Protein AF-A0A9W8ZAM9-F1 (afdb_monomer_lite)

Secondary structure (DSSP, 8-state):
-HHHHHHHHHHHHHHHHHHHHHHHHHHHHHTTPPPSS-HHHHHHHHHHHHHHHHHS--S--HHHHHHHHHHHHHHHHHHHHHHHHHHHSPP-HHHHHHHHHHHHHHHHHHHHHHHHHHHHHHT--SHHHHTTS-HHHHHHHHHHHHHHHHH--STT---S-HHHHHHHHHHHHHHHTT-TTHHHHHHHHHHHHHHHT-

Radius of gyration: 17.2 Å; chains: 1; bounding box: 45×38×43 Å

Structure (mmCIF, N/CA/C/O backbone):
data_AF-A0A9W8ZAM9-F1
#
_entry.id   AF-A0A9W8ZAM9-F1
#
loop_
_atom_site.group_PDB
_atom_site.id
_atom_site.type_symbol
_atom_site.label_atom_id
_atom_site.label_alt_id
_atom_site.label_comp_id
_atom_site.label_asym_id
_atom_site.label_entity_id
_atom_site.label_seq_id
_atom_site.pdbx_PDB_ins_code
_atom_site.Cartn_x
_atom_site.Cartn_y
_atom_site.Cartn_z
_atom_site.occupancy
_atom_site.B_iso_or_equiv
_atom_site.auth_seq_id
_atom_site.auth_comp_id
_atom_site.auth_asym_id
_atom_site.auth_atom_id
_atom_site.pdbx_PDB_model_num
ATOM 1 N N . MET A 1 1 ? -21.053 25.920 -2.098 1.00 46.06 1 MET A N 1
ATOM 2 C CA . MET A 1 1 ? -20.854 24.642 -1.371 1.00 46.06 1 MET A CA 1
ATOM 3 C C . MET A 1 1 ? -20.861 23.440 -2.319 1.00 46.06 1 MET A C 1
ATOM 5 O O . MET A 1 1 ? -20.215 22.450 -2.006 1.00 46.06 1 MET A O 1
ATOM 9 N N . ASP A 1 2 ? -21.505 23.534 -3.489 1.00 47.84 2 ASP A N 1
ATOM 10 C CA . ASP A 1 2 ? -21.608 22.423 -4.453 1.00 47.84 2 ASP A CA 1
ATOM 11 C C . ASP A 1 2 ? -20.374 22.218 -5.346 1.00 47.84 2 ASP A C 1
ATOM 13 O O . ASP A 1 2 ? -20.070 21.092 -5.729 1.00 47.84 2 ASP A O 1
ATOM 17 N N . TRP A 1 3 ? -19.592 23.269 -5.601 1.00 37.81 3 TRP A N 1
ATOM 18 C CA . TRP A 1 3 ? -18.335 23.192 -6.363 1.00 37.81 3 TRP A CA 1
ATOM 19 C C . TRP A 1 3 ? -17.260 22.340 -5.678 1.00 37.81 3 TRP A C 1
ATOM 21 O O . TRP A 1 3 ? -16.601 21.556 -6.346 1.00 37.81 3 TRP A O 1
ATOM 31 N N . LEU A 1 4 ? -17.127 22.417 -4.348 1.00 46.94 4 LEU A N 1
ATOM 32 C CA . LEU A 1 4 ? -16.162 21.596 -3.599 1.00 46.94 4 LEU A CA 1
ATOM 33 C C . LEU A 1 4 ? -16.502 20.102 -3.687 1.00 46.94 4 LEU A C 1
ATOM 35 O O . LEU A 1 4 ? -15.621 19.283 -3.924 1.00 46.94 4 LEU A O 1
ATOM 39 N N . LYS A 1 5 ? -17.791 19.749 -3.583 1.00 50.19 5 LYS A N 1
ATOM 40 C CA . LYS A 1 5 ? -18.264 18.365 -3.747 1.00 50.19 5 LYS A CA 1
ATOM 41 C C . LYS A 1 5 ? -18.053 17.849 -5.171 1.00 50.19 5 LYS A C 1
ATOM 43 O O . LYS A 1 5 ? -17.677 16.695 -5.342 1.00 50.19 5 LYS A O 1
ATOM 48 N N . ALA A 1 6 ? -18.272 18.693 -6.181 1.00 53.62 6 ALA A N 1
ATOM 49 C CA . ALA A 1 6 ? -18.002 18.344 -7.574 1.00 53.62 6 ALA A CA 1
ATOM 50 C C . ALA A 1 6 ? -16.501 18.116 -7.825 1.00 53.62 6 ALA A C 1
ATOM 52 O O . ALA A 1 6 ? -16.138 17.143 -8.481 1.00 53.62 6 ALA A O 1
ATOM 53 N N . SER A 1 7 ? -15.632 18.955 -7.251 1.00 55.59 7 SER A N 1
ATOM 54 C CA . SER A 1 7 ? -14.177 18.786 -7.331 1.00 55.59 7 SER A CA 1
ATOM 55 C C . SER A 1 7 ? -13.687 17.533 -6.597 1.00 55.59 7 SER A C 1
ATOM 57 O O . SER A 1 7 ? -12.838 16.836 -7.138 1.00 55.59 7 SER A O 1
ATOM 59 N N . LEU A 1 8 ? -14.249 17.203 -5.427 1.00 56.28 8 LEU A N 1
ATOM 60 C CA . LEU A 1 8 ? -13.961 15.958 -4.691 1.00 56.28 8 LEU A CA 1
ATOM 61 C C . LEU A 1 8 ? -14.353 14.712 -5.496 1.00 56.28 8 LEU A C 1
ATOM 63 O O . LEU A 1 8 ? -13.524 13.843 -5.733 1.00 56.28 8 LEU A O 1
ATOM 67 N N . LEU A 1 9 ? -15.584 14.667 -6.016 1.00 59.97 9 LEU A N 1
ATOM 68 C CA . LEU A 1 9 ? -16.058 13.544 -6.835 1.00 59.97 9 LEU A CA 1
ATOM 69 C C . LEU A 1 9 ? -15.250 13.364 -8.126 1.00 59.97 9 LEU A C 1
ATOM 71 O O . LEU A 1 9 ? -15.135 12.251 -8.638 1.00 59.97 9 LEU A O 1
ATOM 75 N N . MET A 1 10 ? -14.731 14.454 -8.690 1.00 64.44 10 MET A N 1
ATOM 76 C CA . MET A 1 10 ? -13.863 14.395 -9.863 1.00 64.44 10 MET A CA 1
ATOM 77 C C . MET A 1 10 ? -12.489 13.821 -9.502 1.00 64.44 10 MET A C 1
ATOM 79 O O . MET A 1 10 ? -11.954 13.014 -10.256 1.00 64.44 10 MET A O 1
ATOM 83 N N . LEU A 1 11 ? -11.963 14.173 -8.331 1.00 66.88 11 LEU A N 1
ATOM 84 C CA . LEU A 1 11 ? -10.687 13.694 -7.811 1.00 66.88 11 LEU A CA 1
ATOM 85 C C . LEU A 1 11 ? -10.698 12.179 -7.555 1.00 66.88 11 LEU A C 1
ATOM 87 O O . LEU A 1 11 ? -9.805 11.475 -8.021 1.00 66.88 11 LEU A O 1
ATOM 91 N N . ASP A 1 12 ? -11.754 11.669 -6.917 1.00 67.88 12 ASP A N 1
ATOM 92 C CA . ASP A 1 12 ? -11.926 10.233 -6.648 1.00 67.88 12 ASP A CA 1
ATOM 93 C C . ASP A 1 12 ? -11.986 9.416 -7.940 1.00 67.88 12 ASP A C 1
ATOM 95 O O . ASP A 1 12 ? -11.440 8.317 -8.027 1.00 67.88 12 ASP A O 1
ATOM 99 N N . ARG A 1 13 ? -12.624 9.968 -8.979 1.00 73.56 13 ARG A N 1
ATOM 100 C CA . ARG A 1 13 ? -12.691 9.339 -10.304 1.00 73.56 13 ARG A CA 1
ATOM 101 C C . ARG A 1 13 ? -11.332 9.309 -10.985 1.00 73.56 13 ARG A C 1
ATOM 103 O O . ARG A 1 13 ? -11.004 8.297 -11.593 1.00 73.56 13 ARG A O 1
ATOM 110 N N . VAL A 1 14 ? -10.551 10.386 -10.888 1.00 78.25 14 VAL A N 1
ATOM 111 C CA . VAL A 1 14 ? -9.197 10.438 -11.460 1.00 78.25 14 VAL A CA 1
ATOM 112 C C . VAL A 1 14 ? -8.296 9.407 -10.782 1.00 78.25 14 VAL A C 1
ATOM 114 O O . VAL A 1 14 ? -7.624 8.652 -11.480 1.00 78.25 14 VAL A O 1
ATOM 117 N N . VAL A 1 15 ? -8.350 9.300 -9.449 1.00 79.50 15 VAL A N 1
ATOM 118 C CA . VAL A 1 15 ? -7.614 8.261 -8.711 1.00 79.50 15 VAL A CA 1
ATOM 119 C C . VAL A 1 15 ? -8.084 6.873 -9.115 1.00 79.50 15 VAL A C 1
ATOM 121 O O . VAL A 1 15 ? -7.258 6.031 -9.445 1.00 79.50 15 VAL A O 1
ATOM 124 N N . ALA A 1 16 ? -9.394 6.622 -9.126 1.00 81.06 16 ALA A N 1
ATOM 125 C CA . ALA A 1 16 ? -9.934 5.314 -9.481 1.00 81.06 16 ALA A CA 1
ATOM 126 C C . ALA A 1 16 ? -9.527 4.887 -10.899 1.00 81.06 16 ALA A C 1
ATOM 128 O O . ALA A 1 16 ? -9.192 3.722 -11.107 1.00 81.06 16 ALA A O 1
ATOM 129 N N . LEU A 1 17 ? -9.513 5.822 -11.856 1.00 82.69 17 LEU A N 1
ATOM 130 C CA . LEU A 1 17 ? -9.032 5.573 -13.213 1.00 82.69 17 LEU A CA 1
ATOM 131 C C . LEU A 1 17 ? -7.537 5.251 -13.210 1.00 82.69 17 LEU A C 1
ATOM 133 O O . LEU A 1 17 ? -7.163 4.173 -13.663 1.00 82.69 17 LEU A O 1
ATOM 137 N N . ALA A 1 18 ? -6.694 6.119 -12.642 1.00 83.75 18 ALA A N 1
ATOM 138 C CA . ALA A 1 18 ? -5.244 5.908 -12.590 1.00 83.75 18 ALA A CA 1
ATOM 139 C C . ALA A 1 18 ? -4.875 4.578 -11.903 1.00 83.75 18 ALA A C 1
ATOM 141 O O . ALA A 1 18 ? -4.047 3.814 -12.400 1.00 83.75 18 ALA A O 1
ATOM 142 N N . SER A 1 19 ? -5.547 4.254 -10.798 1.00 84.62 19 SER A N 1
ATOM 143 C CA . SER A 1 19 ? -5.430 2.968 -10.112 1.00 84.62 19 SER A CA 1
ATOM 144 C C . SER A 1 19 ? -5.912 1.796 -10.963 1.00 84.62 19 SER A C 1
ATOM 146 O O . SER A 1 19 ? -5.300 0.733 -10.920 1.00 84.62 19 SER A O 1
ATOM 148 N N . GLY A 1 20 ? -6.973 1.970 -11.752 1.00 85.12 20 GLY A N 1
ATOM 149 C CA . GLY A 1 20 ? -7.457 0.971 -12.705 1.00 85.12 20 GLY A CA 1
ATOM 150 C C . GLY A 1 20 ? -6.406 0.613 -13.755 1.00 85.12 20 GLY A C 1
ATOM 151 O O . GLY A 1 20 ? -6.114 -0.568 -13.931 1.00 85.12 20 GLY A O 1
ATOM 152 N N . HIS A 1 21 ? -5.773 1.619 -14.365 1.00 87.00 21 HIS A N 1
ATOM 153 C CA . HIS A 1 21 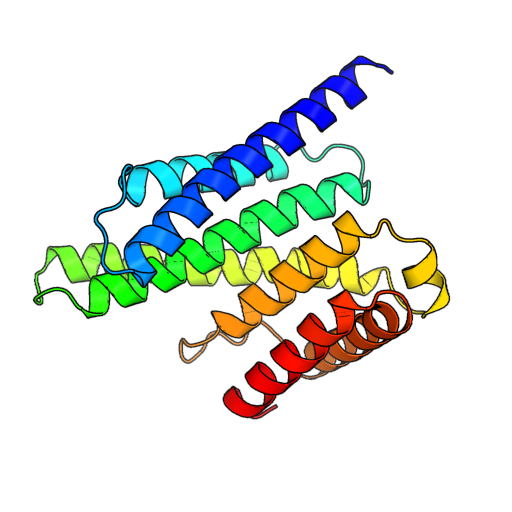? -4.673 1.425 -15.319 1.00 87.00 21 HIS A CA 1
ATOM 154 C C . HIS A 1 21 ? -3.493 0.677 -14.680 1.00 87.00 21 HIS A C 1
ATOM 156 O O . HIS A 1 21 ? -2.986 -0.298 -15.239 1.00 87.00 21 HIS A O 1
ATOM 162 N N . ALA A 1 22 ? -3.104 1.060 -13.458 1.00 87.88 22 ALA A N 1
ATOM 163 C CA . ALA A 1 22 ? -2.065 0.354 -12.710 1.00 87.88 22 ALA A CA 1
ATOM 164 C C . ALA A 1 22 ? -2.435 -1.113 -12.439 1.00 87.88 22 ALA A C 1
ATOM 166 O O . ALA A 1 22 ? -1.616 -2.004 -12.653 1.00 87.88 22 ALA A O 1
ATOM 167 N N . LEU A 1 23 ? -3.670 -1.390 -12.012 1.00 87.50 23 LEU A N 1
ATOM 168 C CA . LEU A 1 23 ? -4.147 -2.750 -11.744 1.00 87.50 23 LEU A CA 1
ATOM 169 C C . LEU A 1 23 ? -4.222 -3.613 -13.009 1.00 87.50 23 LEU A C 1
ATOM 171 O O . LEU A 1 23 ? -3.887 -4.797 -12.954 1.00 87.50 23 LEU A O 1
ATOM 175 N N . GLU A 1 24 ? -4.640 -3.046 -14.139 1.00 89.00 24 GLU A N 1
ATOM 176 C CA . GLU A 1 24 ? -4.657 -3.747 -15.423 1.00 89.00 24 GLU A CA 1
ATOM 177 C C . GLU A 1 24 ? -3.241 -4.156 -15.839 1.00 89.00 24 GLU A C 1
ATOM 179 O O . GLU A 1 24 ? -3.004 -5.323 -16.162 1.00 89.00 24 GLU A O 1
ATOM 184 N N . HIS A 1 25 ? -2.291 -3.224 -15.748 1.00 88.62 25 HIS A N 1
ATOM 185 C CA . HIS A 1 25 ? -0.888 -3.478 -16.057 1.00 88.62 25 HIS A CA 1
ATOM 186 C C . HIS A 1 25 ? -0.280 -4.535 -15.134 1.00 88.62 25 HIS A C 1
ATOM 188 O O . HIS A 1 25 ? 0.343 -5.484 -15.610 1.00 88.62 25 HIS A O 1
ATOM 194 N N . LEU A 1 26 ? -0.528 -4.433 -13.825 1.00 88.25 26 LEU A N 1
ATOM 195 C CA . LEU A 1 26 ? -0.131 -5.441 -12.840 1.00 88.25 26 LEU A CA 1
ATOM 196 C C . LEU A 1 26 ? -0.669 -6.828 -13.198 1.00 88.25 26 LEU A C 1
ATOM 198 O O . LEU A 1 26 ? 0.082 -7.802 -13.235 1.00 88.25 26 LEU A O 1
ATOM 202 N N . ASN A 1 27 ? -1.964 -6.926 -13.496 1.00 88.81 27 ASN A N 1
ATOM 203 C CA . ASN A 1 27 ? -2.593 -8.194 -13.850 1.00 88.81 27 ASN A CA 1
ATOM 204 C C . ASN A 1 27 ? -2.043 -8.765 -15.169 1.00 88.81 27 ASN A C 1
ATOM 206 O O . ASN A 1 27 ? -1.899 -9.983 -15.284 1.00 88.81 27 ASN A O 1
ATOM 210 N N . ALA A 1 28 ? -1.709 -7.918 -16.148 1.00 87.81 28 ALA A N 1
ATOM 211 C CA . ALA A 1 28 ? -1.052 -8.347 -17.379 1.00 87.81 28 ALA A CA 1
ATOM 212 C C . ALA A 1 28 ? 0.343 -8.932 -17.089 1.00 87.81 28 ALA A C 1
ATOM 214 O O . ALA A 1 28 ? 0.601 -10.083 -17.451 1.00 87.81 28 ALA A O 1
ATOM 215 N N . LEU A 1 29 ? 1.190 -8.213 -16.339 1.00 86.12 29 LEU A N 1
ATOM 216 C CA . LEU A 1 29 ? 2.530 -8.678 -15.956 1.00 86.12 29 LEU A CA 1
ATOM 217 C C . LEU A 1 29 ? 2.494 -9.994 -15.165 1.00 86.12 29 LEU A C 1
ATOM 219 O O . LEU A 1 29 ? 3.231 -10.930 -15.482 1.00 86.12 29 LEU A O 1
ATOM 223 N N . GLN A 1 30 ? 1.588 -10.118 -14.192 1.00 85.75 30 GLN A N 1
ATOM 224 C CA . GLN A 1 30 ? 1.443 -11.331 -13.375 1.00 85.75 30 GLN A CA 1
ATOM 225 C C . GLN A 1 30 ? 1.014 -12.557 -14.188 1.00 85.75 30 GLN A C 1
ATOM 227 O O . GLN A 1 30 ? 1.365 -13.687 -13.844 1.00 85.75 30 GLN A O 1
ATOM 232 N N . ARG A 1 31 ? 0.279 -12.347 -15.285 1.00 87.75 31 ARG A N 1
ATOM 233 C CA . ARG A 1 31 ? -0.135 -13.404 -16.219 1.00 87.75 31 ARG A CA 1
ATOM 234 C C . ARG A 1 31 ? 0.858 -13.621 -17.363 1.00 87.75 31 ARG A C 1
ATOM 236 O O . ARG A 1 31 ? 0.587 -14.450 -18.227 1.00 87.75 31 ARG A O 1
ATOM 243 N N . ASN A 1 32 ? 1.993 -12.916 -17.367 1.00 83.25 32 ASN A N 1
ATOM 244 C CA . ASN A 1 32 ? 2.956 -12.876 -18.472 1.00 83.25 32 ASN A CA 1
ATOM 245 C C . ASN A 1 32 ? 2.302 -12.490 -19.817 1.00 83.25 32 ASN A C 1
ATOM 247 O O . ASN A 1 32 ? 2.650 -13.026 -20.868 1.00 83.25 32 ASN A O 1
ATOM 251 N N . ILE A 1 33 ? 1.327 -11.581 -19.771 1.00 88.88 33 ILE A N 1
ATOM 252 C CA . ILE A 1 33 ? 0.666 -10.989 -20.937 1.00 88.88 33 ILE A CA 1
ATOM 253 C C . ILE A 1 33 ? 1.255 -9.594 -21.154 1.00 88.88 33 ILE A C 1
ATOM 255 O O . ILE A 1 33 ? 1.540 -8.884 -20.192 1.00 88.88 33 ILE A O 1
ATOM 259 N N . GLN A 1 34 ? 1.417 -9.192 -22.417 1.00 85.81 34 GLN A N 1
ATOM 260 C CA . GLN A 1 34 ? 1.869 -7.846 -22.760 1.00 85.81 34 GLN A CA 1
ATOM 261 C C . GLN A 1 34 ? 0.839 -6.802 -22.285 1.00 85.81 34 GLN A C 1
ATOM 263 O O . GLN A 1 34 ? -0.317 -6.877 -22.707 1.00 85.81 34 GLN A O 1
ATOM 268 N N . PRO A 1 35 ? 1.226 -5.827 -21.443 1.00 88.56 35 PRO A N 1
ATOM 269 C CA . PRO A 1 35 ? 0.329 -4.749 -21.046 1.00 88.56 35 PRO A CA 1
ATOM 270 C C . PRO A 1 35 ? -0.044 -3.842 -22.225 1.00 88.56 35 PRO A C 1
ATOM 272 O O . PRO A 1 35 ? 0.774 -3.613 -23.119 1.00 88.56 35 PRO A O 1
ATOM 275 N N . ASN A 1 36 ? -1.263 -3.296 -22.192 1.00 88.00 36 ASN A N 1
ATOM 276 C CA . ASN A 1 36 ? -1.764 -2.360 -23.206 1.00 88.00 36 ASN A CA 1
ATOM 277 C C . ASN A 1 36 ? -1.012 -1.020 -23.191 1.00 88.00 36 ASN A C 1
ATOM 279 O O . ASN A 1 36 ? -0.770 -0.427 -24.240 1.00 88.00 36 ASN A O 1
ATOM 283 N N . GLU A 1 37 ? -0.622 -0.561 -22.003 1.00 90.00 37 GLU A N 1
ATOM 284 C CA . GLU A 1 37 ? 0.102 0.690 -21.785 1.00 90.00 37 GLU A CA 1
ATOM 285 C C . GLU A 1 37 ? 1.486 0.419 -21.190 1.00 90.00 37 GLU A C 1
ATOM 287 O O . GLU A 1 37 ? 1.689 -0.549 -20.447 1.00 90.00 37 GLU A O 1
ATOM 292 N N . SER A 1 38 ? 2.452 1.282 -21.514 1.00 89.38 38 SER A N 1
ATOM 293 C CA . SER A 1 38 ? 3.804 1.180 -20.968 1.00 89.38 38 SER A CA 1
ATOM 294 C C . SER A 1 38 ? 3.826 1.517 -19.477 1.00 89.38 38 SER A C 1
ATOM 296 O O . SER A 1 38 ? 3.034 2.320 -18.987 1.00 89.38 38 SER A O 1
ATOM 298 N N . TYR A 1 39 ? 4.783 0.926 -18.761 1.00 88.50 39 TYR A N 1
ATOM 299 C CA . TYR A 1 39 ? 5.000 1.223 -17.347 1.00 88.50 39 TYR A CA 1
ATOM 300 C C . TYR A 1 39 ? 5.228 2.728 -17.107 1.00 88.50 39 TYR A C 1
ATOM 302 O O . TYR A 1 39 ? 4.616 3.284 -16.202 1.00 88.50 39 TYR A O 1
ATOM 310 N N . ASP A 1 40 ? 6.038 3.397 -17.939 1.00 89.12 40 ASP A N 1
ATOM 311 C CA . ASP A 1 40 ? 6.357 4.822 -17.762 1.00 89.12 40 ASP A CA 1
ATOM 312 C C . ASP A 1 40 ? 5.117 5.721 -17.875 1.00 89.12 40 ASP A C 1
ATOM 314 O O . ASP A 1 40 ? 4.972 6.656 -17.093 1.00 89.12 40 ASP A O 1
ATOM 318 N N . LEU A 1 41 ? 4.197 5.413 -18.798 1.00 90.19 41 LEU A N 1
ATOM 319 C CA . LEU A 1 41 ? 2.961 6.182 -18.970 1.00 90.19 41 LEU A CA 1
ATOM 320 C C . LEU A 1 41 ? 2.044 6.046 -17.747 1.00 90.19 41 LEU A C 1
ATOM 322 O O . LEU A 1 41 ? 1.487 7.026 -17.256 1.00 90.19 41 LEU A O 1
ATOM 326 N N . ILE A 1 42 ? 1.898 4.824 -17.235 1.00 89.44 42 ILE A N 1
ATOM 327 C CA . ILE A 1 42 ? 1.065 4.561 -16.058 1.00 89.44 42 ILE A CA 1
ATOM 328 C C . ILE A 1 42 ? 1.696 5.175 -14.808 1.00 89.44 42 ILE A C 1
ATOM 330 O O . ILE A 1 42 ? 0.986 5.766 -13.995 1.00 89.44 42 ILE A O 1
ATOM 334 N N . GLU A 1 43 ? 3.017 5.062 -14.653 1.00 90.38 43 GLU A N 1
ATOM 335 C CA . GLU A 1 43 ? 3.753 5.688 -13.555 1.00 90.38 43 GLU A CA 1
ATOM 336 C C . GLU A 1 43 ? 3.563 7.203 -13.572 1.00 90.38 43 GLU A C 1
ATOM 338 O O . GLU A 1 43 ? 3.199 7.771 -12.546 1.00 90.38 43 GLU A O 1
ATOM 343 N N . GLU A 1 44 ? 3.698 7.844 -14.735 1.00 89.25 44 GLU A N 1
ATOM 344 C CA . GLU A 1 44 ? 3.450 9.276 -14.894 1.00 89.25 44 GLU A CA 1
ATOM 345 C C . GLU A 1 44 ? 2.020 9.653 -14.481 1.00 89.25 44 GLU A C 1
ATOM 347 O O . GLU A 1 44 ? 1.837 10.584 -13.695 1.00 89.25 44 GLU A O 1
ATOM 352 N N . HIS A 1 45 ? 1.004 8.910 -14.932 1.00 88.50 45 HIS A N 1
ATOM 353 C CA . HIS A 1 45 ? -0.391 9.166 -14.563 1.00 88.50 45 HIS A CA 1
ATOM 354 C C . HIS A 1 45 ? -0.642 9.023 -13.056 1.00 88.50 45 HIS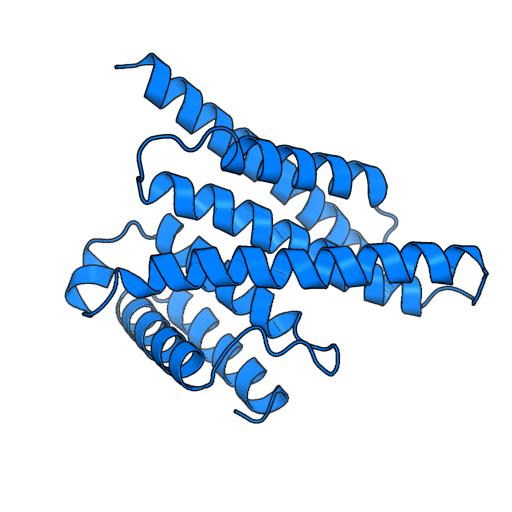 A C 1
ATOM 356 O O . HIS A 1 45 ? -1.271 9.890 -12.440 1.00 88.50 45 HIS A O 1
ATOM 362 N N . VAL A 1 46 ? -0.147 7.946 -12.443 1.00 87.88 46 VAL A N 1
ATOM 363 C CA . VAL A 1 46 ? -0.318 7.695 -11.006 1.00 87.88 46 VAL A CA 1
ATOM 364 C C . VAL A 1 46 ? 0.439 8.741 -10.184 1.00 87.88 46 VAL A C 1
ATOM 366 O O . VAL A 1 46 ? -0.128 9.306 -9.246 1.00 87.88 46 VAL A O 1
ATOM 369 N N . SER A 1 47 ? 1.680 9.061 -10.552 1.00 87.44 47 SER A N 1
ATOM 370 C CA . SER A 1 47 ? 2.508 10.068 -9.882 1.00 87.44 47 SER A CA 1
ATOM 371 C C . SER A 1 47 ? 1.925 11.477 -10.019 1.00 87.44 47 SER A C 1
ATOM 373 O O . SER A 1 47 ? 1.858 12.210 -9.028 1.00 87.44 47 SER A O 1
ATOM 375 N N . ALA A 1 48 ? 1.426 11.854 -11.201 1.00 86.75 48 ALA A N 1
ATOM 376 C CA . ALA A 1 48 ? 0.730 13.123 -11.413 1.00 86.75 48 ALA A CA 1
ATOM 377 C C . ALA A 1 48 ? -0.543 13.215 -10.562 1.00 86.75 48 ALA A C 1
ATOM 379 O O . ALA A 1 48 ? -0.819 14.258 -9.963 1.00 86.75 48 ALA A O 1
ATOM 380 N N . CYS A 1 49 ? -1.286 12.111 -10.449 1.00 85.62 49 CYS A N 1
ATOM 381 C CA . CYS A 1 49 ? -2.463 12.041 -9.598 1.00 85.62 49 CYS A CA 1
ATOM 382 C C . CYS A 1 49 ? -2.101 12.222 -8.118 1.00 85.62 49 CYS A C 1
ATOM 384 O O . CYS A 1 49 ? -2.691 13.070 -7.453 1.00 85.62 49 CYS A O 1
ATOM 386 N N . ILE A 1 50 ? -1.107 11.489 -7.602 1.00 85.25 50 ILE A N 1
ATOM 387 C CA . ILE A 1 50 ? -0.633 11.638 -6.214 1.00 85.25 50 ILE A CA 1
ATOM 388 C C . ILE A 1 50 ? -0.191 13.079 -5.956 1.00 85.25 50 ILE A C 1
ATOM 390 O O . ILE A 1 50 ? -0.597 13.677 -4.962 1.00 85.25 50 ILE A O 1
ATOM 394 N N . LYS A 1 51 ? 0.590 13.665 -6.868 1.00 85.75 51 LYS A N 1
ATOM 395 C CA . LYS A 1 51 ? 1.042 15.052 -6.753 1.00 85.75 51 LYS A CA 1
ATOM 396 C C . LYS A 1 51 ? -0.130 16.028 -6.665 1.00 85.75 51 LYS A C 1
ATOM 398 O O . LYS A 1 51 ? -0.158 16.857 -5.764 1.00 85.75 51 LYS A O 1
ATOM 403 N N . MET A 1 52 ? -1.125 15.898 -7.540 1.00 82.75 52 MET A N 1
ATOM 404 C CA . MET A 1 52 ? -2.323 16.741 -7.514 1.00 82.75 52 MET A CA 1
ATOM 405 C C . MET A 1 52 ? -3.060 16.660 -6.166 1.00 82.75 52 MET A C 1
ATOM 407 O O . MET A 1 52 ? -3.520 17.690 -5.669 1.00 82.75 52 MET A O 1
ATOM 411 N N . LEU A 1 53 ? -3.155 15.462 -5.573 1.00 77.81 53 LEU A N 1
ATOM 412 C CA . LEU A 1 53 ? -3.776 15.256 -4.260 1.00 77.81 53 LEU A CA 1
ATOM 413 C C . LEU A 1 53 ? -2.990 15.923 -3.121 1.00 77.81 53 LEU A C 1
ATOM 415 O O . LEU A 1 53 ? -3.595 16.396 -2.161 1.00 77.81 53 LEU A O 1
ATOM 419 N N . LEU A 1 54 ? -1.657 15.939 -3.216 1.00 78.00 54 LEU A N 1
ATOM 420 C CA . LEU A 1 54 ? -0.772 16.527 -2.207 1.00 78.00 54 LEU A CA 1
ATOM 421 C C . LEU A 1 54 ? -0.677 18.053 -2.320 1.00 78.00 54 LEU A C 1
ATOM 423 O O . LEU A 1 54 ? -0.640 18.727 -1.295 1.00 78.00 54 LEU A O 1
ATOM 427 N N . ASP A 1 55 ? -0.655 18.588 -3.544 1.00 79.00 55 ASP A N 1
ATOM 428 C CA . ASP A 1 55 ? -0.521 20.025 -3.813 1.00 79.00 55 ASP A CA 1
ATOM 429 C C . ASP A 1 55 ? -1.821 20.792 -3.516 1.00 79.00 55 ASP A C 1
ATOM 431 O O . ASP A 1 55 ? -1.785 21.975 -3.178 1.00 79.00 55 ASP A O 1
ATOM 435 N N . ASN A 1 56 ? -2.978 20.126 -3.610 1.00 68.94 56 ASN A N 1
ATOM 436 C CA . ASN A 1 56 ? -4.288 20.715 -3.322 1.00 68.94 56 ASN A CA 1
ATOM 437 C C . ASN A 1 56 ? -5.030 19.926 -2.232 1.00 68.94 56 ASN A C 1
ATOM 439 O O . ASN A 1 56 ? -6.073 19.323 -2.517 1.00 68.94 56 ASN A O 1
ATOM 443 N N . PRO A 1 57 ? -4.532 19.923 -0.981 1.00 63.47 57 PRO A N 1
ATOM 444 C CA . PRO A 1 57 ? -5.217 19.242 0.105 1.00 63.47 57 PRO A CA 1
ATOM 445 C C . PRO A 1 57 ? -6.541 19.973 0.368 1.00 63.47 57 PRO A C 1
ATOM 447 O O . PRO A 1 57 ? -6.538 21.096 0.877 1.00 63.47 57 PRO A O 1
ATOM 450 N N . GLN A 1 58 ? -7.691 19.385 0.008 1.00 59.16 58 GLN A N 1
ATOM 451 C CA . GLN A 1 58 ? -8.963 19.956 0.463 1.00 59.16 58 GLN A CA 1
ATOM 452 C C . GLN A 1 58 ? -9.155 19.669 1.966 1.00 59.16 58 GLN A C 1
ATOM 454 O O . GLN A 1 58 ? -8.385 18.888 2.538 1.00 59.16 58 GLN A O 1
ATOM 459 N N . PRO A 1 59 ? -10.129 20.310 2.654 1.00 52.66 59 PRO A N 1
ATOM 460 C CA . PRO A 1 59 ? -10.233 20.196 4.097 1.00 52.66 59 PRO A CA 1
ATOM 461 C C . PRO A 1 59 ? -10.308 18.726 4.503 1.00 52.66 59 PRO A C 1
ATOM 463 O O . PRO A 1 59 ? -11.078 17.954 3.928 1.00 52.66 59 PRO A O 1
ATOM 466 N N . SER A 1 60 ? -9.464 18.387 5.475 1.00 51.62 60 SER A N 1
ATOM 467 C CA . SER A 1 60 ? -9.186 17.079 6.066 1.00 51.62 60 SER A CA 1
ATOM 468 C C . SER A 1 60 ? -10.445 16.256 6.352 1.00 51.62 60 SER A C 1
ATOM 470 O O . SER A 1 60 ? -10.936 16.166 7.476 1.00 51.62 60 SER A O 1
ATOM 472 N N . THR A 1 61 ? -10.971 15.620 5.314 1.00 57.75 61 THR A N 1
ATOM 473 C CA . THR A 1 61 ? -12.039 14.633 5.408 1.00 57.75 61 THR A CA 1
ATOM 474 C C . THR A 1 61 ? -11.436 13.257 5.168 1.00 57.75 61 THR A C 1
ATOM 476 O O . THR A 1 61 ? -10.502 13.098 4.387 1.00 57.75 61 THR A O 1
ATOM 479 N N . TRP A 1 62 ? -11.975 12.235 5.831 1.00 57.31 62 TRP A N 1
ATOM 480 C CA . TRP A 1 62 ? -11.578 10.838 5.607 1.00 57.31 62 TRP A CA 1
ATOM 481 C C . TRP A 1 62 ? -11.736 10.392 4.139 1.00 57.31 62 TRP A C 1
ATOM 483 O O . TRP A 1 62 ? -11.074 9.447 3.729 1.00 57.31 62 TRP A O 1
ATOM 493 N N . LEU A 1 63 ? -12.557 11.118 3.369 1.00 54.91 63 LEU A N 1
ATOM 494 C CA . LEU A 1 63 ? -12.747 11.017 1.914 1.00 54.91 63 LEU A CA 1
ATOM 495 C C . LEU A 1 63 ? -11.568 11.554 1.078 1.00 54.91 63 LEU A C 1
ATOM 497 O O . LEU A 1 63 ? -11.627 11.553 -0.139 1.00 54.91 63 LEU A O 1
ATOM 501 N N . HIS A 1 64 ? -10.520 12.092 1.699 1.00 58.41 64 HIS A N 1
ATOM 502 C CA . HIS A 1 64 ? -9.240 12.315 1.023 1.00 58.41 64 HIS A CA 1
ATOM 503 C C . HIS A 1 64 ? -8.234 11.215 1.345 1.00 58.41 64 HIS A C 1
ATOM 505 O O . HIS A 1 64 ? -7.338 10.928 0.548 1.00 58.41 64 HIS A O 1
ATOM 511 N N . CYS A 1 65 ? -8.362 10.607 2.525 1.00 64.00 65 CYS A N 1
ATOM 512 C CA . CYS A 1 65 ? -7.476 9.539 2.955 1.00 64.00 65 CYS A CA 1
ATOM 513 C C . CYS A 1 65 ? -7.686 8.265 2.129 1.00 64.00 65 CYS A C 1
ATOM 515 O O . CYS A 1 65 ? -6.714 7.556 1.911 1.00 64.00 65 CYS A O 1
ATOM 517 N N . ASP A 1 66 ? -8.891 7.983 1.624 1.00 73.19 66 ASP A N 1
ATOM 518 C CA . ASP A 1 66 ? -9.136 6.898 0.659 1.00 73.19 66 ASP A CA 1
ATOM 519 C C . ASP A 1 66 ? -8.441 7.131 -0.682 1.00 73.19 66 ASP A C 1
ATOM 521 O O . ASP A 1 66 ? -7.718 6.247 -1.138 1.00 73.19 66 ASP A O 1
ATOM 525 N N . ALA A 1 67 ? -8.641 8.294 -1.300 1.00 79.19 67 ALA A N 1
ATOM 526 C CA . ALA A 1 67 ? -8.103 8.629 -2.613 1.00 79.19 67 ALA A CA 1
ATOM 527 C C . ALA A 1 67 ? -6.564 8.647 -2.599 1.00 79.19 67 ALA A C 1
ATOM 529 O O . ALA A 1 67 ? -5.904 8.013 -3.425 1.00 79.19 67 ALA A O 1
ATOM 530 N N . ILE A 1 68 ? -5.973 9.299 -1.595 1.00 83.19 68 ILE A N 1
ATOM 531 C CA . ILE A 1 68 ? -4.517 9.347 -1.422 1.00 83.19 68 ILE A CA 1
ATOM 532 C C . ILE A 1 68 ? -3.960 7.952 -1.119 1.00 83.19 68 ILE A C 1
ATOM 534 O O . ILE A 1 68 ? -2.981 7.535 -1.740 1.00 83.19 68 ILE A O 1
ATOM 538 N N . ALA A 1 69 ? -4.589 7.197 -0.209 1.00 85.56 69 ALA A N 1
ATOM 539 C CA . ALA A 1 69 ? -4.146 5.843 0.116 1.00 85.56 69 ALA A CA 1
ATOM 540 C C . ALA A 1 69 ? -4.237 4.895 -1.082 1.00 85.56 69 ALA A C 1
ATOM 542 O O . ALA A 1 69 ? -3.328 4.093 -1.292 1.00 85.56 69 ALA A O 1
ATOM 543 N N . LEU A 1 70 ? -5.293 4.999 -1.889 1.00 85.81 70 LEU A N 1
ATOM 544 C CA . LEU A 1 70 ? -5.465 4.191 -3.090 1.00 85.81 70 LEU A CA 1
ATOM 545 C C . LEU A 1 70 ? -4.414 4.534 -4.154 1.00 85.81 70 LEU A C 1
ATOM 547 O O . LEU A 1 70 ? -3.813 3.619 -4.726 1.00 85.81 70 LEU A O 1
ATOM 551 N N . GLY A 1 71 ? -4.132 5.824 -4.362 1.00 87.06 71 GLY A N 1
ATOM 552 C CA . GLY A 1 71 ? -3.065 6.286 -5.252 1.00 87.06 71 GLY A CA 1
ATOM 553 C C . GLY A 1 71 ? -1.698 5.741 -4.835 1.00 87.06 71 GLY A C 1
ATOM 554 O O . GLY A 1 71 ? -1.026 5.080 -5.628 1.00 87.06 71 GLY A O 1
ATOM 555 N N . PHE A 1 72 ? -1.322 5.917 -3.563 1.00 89.38 72 PHE A N 1
ATOM 556 C CA . PHE A 1 72 ? -0.069 5.371 -3.035 1.00 89.38 72 PHE A CA 1
ATOM 557 C C . PHE A 1 72 ? -0.010 3.849 -3.122 1.00 89.38 72 PHE A C 1
ATOM 559 O O . PHE A 1 72 ? 0.996 3.310 -3.572 1.00 89.38 72 PHE A O 1
ATOM 566 N N . CYS A 1 73 ? -1.076 3.146 -2.737 1.00 89.44 73 CYS A N 1
ATOM 567 C CA . CYS A 1 73 ? -1.127 1.692 -2.837 1.00 89.44 73 CYS A CA 1
ATOM 568 C C . CYS A 1 73 ? -0.894 1.222 -4.278 1.00 89.44 73 CYS A C 1
ATOM 570 O O . CYS A 1 73 ? -0.134 0.283 -4.503 1.00 89.44 73 CYS A O 1
ATOM 572 N N . SER A 1 74 ? -1.536 1.873 -5.247 1.00 88.38 74 SER A N 1
ATOM 573 C CA . SER A 1 74 ? -1.410 1.523 -6.664 1.00 88.38 74 SER A CA 1
ATOM 574 C C . SER A 1 74 ? 0.013 1.757 -7.157 1.00 88.38 74 SER A C 1
ATOM 576 O O . SER A 1 74 ? 0.586 0.871 -7.786 1.00 88.38 74 SER A O 1
ATOM 578 N N . ASN A 1 75 ? 0.608 2.900 -6.797 1.00 91.25 75 ASN A N 1
ATOM 579 C CA . ASN A 1 75 ? 1.995 3.204 -7.133 1.00 91.25 75 ASN A CA 1
ATOM 580 C C . ASN A 1 75 ? 2.945 2.154 -6.548 1.00 91.25 75 ASN A C 1
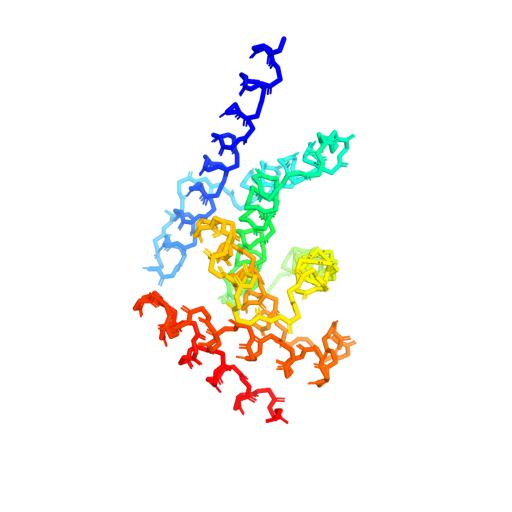ATOM 582 O O . ASN A 1 75 ? 3.714 1.548 -7.280 1.00 91.25 75 ASN A O 1
ATOM 586 N N . LEU A 1 76 ? 2.855 1.871 -5.246 1.00 91.44 76 LEU A N 1
ATOM 587 C CA . LEU A 1 76 ? 3.733 0.913 -4.569 1.00 91.44 76 LEU A CA 1
ATOM 588 C C . LEU A 1 76 ? 3.722 -0.471 -5.222 1.00 91.44 76 LEU A C 1
ATOM 590 O O . LEU A 1 76 ? 4.780 -1.054 -5.460 1.00 91.44 76 LEU A O 1
ATOM 594 N N . LEU A 1 77 ? 2.532 -0.986 -5.530 1.00 90.56 77 LEU A N 1
ATOM 595 C CA . LEU A 1 77 ? 2.396 -2.289 -6.174 1.00 90.56 77 LEU A CA 1
ATOM 596 C C . LEU A 1 77 ? 2.935 -2.258 -7.607 1.00 90.56 77 LEU A C 1
ATOM 598 O O . LEU A 1 77 ? 3.659 -3.176 -7.988 1.00 90.56 77 LEU A O 1
ATOM 602 N N . LEU A 1 78 ? 2.647 -1.194 -8.369 1.00 90.75 78 LEU A N 1
ATOM 603 C CA . LEU A 1 78 ? 3.171 -0.995 -9.723 1.00 90.75 78 LEU A CA 1
ATOM 604 C C . LEU A 1 78 ? 4.704 -1.000 -9.738 1.00 90.75 78 LEU A C 1
ATOM 606 O O . LEU A 1 78 ? 5.308 -1.727 -10.524 1.00 90.75 78 LEU A O 1
ATOM 610 N N . GLN A 1 79 ? 5.334 -0.244 -8.834 1.00 90.94 79 GLN A N 1
ATOM 611 C CA . GLN A 1 79 ? 6.790 -0.207 -8.701 1.00 90.94 79 GLN A CA 1
ATOM 612 C C . GLN A 1 79 ? 7.359 -1.591 -8.350 1.00 90.94 79 GLN A C 1
ATOM 614 O O . GLN A 1 79 ? 8.334 -2.038 -8.951 1.00 90.94 79 GLN A O 1
ATOM 619 N N . GLN A 1 80 ? 6.747 -2.303 -7.398 1.00 90.25 80 GLN A N 1
ATOM 620 C CA . GLN A 1 80 ? 7.212 -3.632 -6.997 1.00 90.25 80 GLN A CA 1
ATOM 621 C C . GLN A 1 80 ? 7.130 -4.652 -8.138 1.00 90.25 80 GLN A C 1
ATOM 623 O O . GLN A 1 80 ? 8.073 -5.419 -8.338 1.00 90.25 80 GLN A O 1
ATOM 628 N N . GLU A 1 81 ? 6.031 -4.672 -8.889 1.00 88.69 81 GLU A N 1
ATOM 629 C CA . GLU A 1 81 ? 5.888 -5.592 -10.018 1.00 88.69 81 GLU A CA 1
ATOM 630 C C . GLU A 1 81 ? 6.844 -5.235 -11.155 1.00 88.69 81 GLU A C 1
ATOM 632 O O . GLU A 1 81 ? 7.435 -6.132 -11.754 1.00 88.69 81 GLU A O 1
ATOM 637 N N . GLN A 1 82 ? 7.089 -3.943 -11.393 1.00 89.38 82 GLN A N 1
ATOM 638 C CA . GLN A 1 82 ? 8.102 -3.520 -12.353 1.00 89.38 82 GLN A CA 1
ATOM 639 C C . GLN A 1 82 ? 9.496 -4.020 -11.955 1.00 89.38 82 GLN A C 1
ATOM 641 O O . GLN A 1 82 ? 10.231 -4.496 -12.818 1.00 89.38 82 GLN A O 1
ATOM 646 N N . LEU A 1 83 ? 9.859 -4.003 -10.665 1.00 88.31 83 LEU A N 1
ATOM 647 C CA . LEU A 1 83 ? 11.115 -4.615 -10.207 1.00 88.31 83 LEU A CA 1
ATOM 648 C C . LEU A 1 83 ? 11.161 -6.119 -10.491 1.00 88.31 83 LEU A C 1
ATOM 650 O O . LEU A 1 83 ? 12.196 -6.616 -10.939 1.00 88.31 83 LEU A O 1
ATOM 654 N N . TYR A 1 84 ? 10.064 -6.852 -10.267 1.00 86.94 84 TYR A N 1
ATOM 655 C CA . TYR A 1 84 ? 10.013 -8.280 -10.598 1.00 86.94 84 TYR A CA 1
ATOM 656 C C . TYR A 1 84 ? 10.124 -8.537 -12.096 1.00 86.94 84 TYR A C 1
ATOM 658 O O . TYR A 1 84 ? 10.822 -9.467 -12.496 1.00 86.94 84 TYR A O 1
ATOM 666 N N . HIS A 1 85 ? 9.455 -7.730 -12.916 1.00 85.38 85 HIS A N 1
ATOM 667 C CA . HIS A 1 85 ? 9.525 -7.829 -14.365 1.00 85.38 85 HIS A CA 1
ATOM 668 C C . HIS A 1 85 ? 10.946 -7.548 -14.863 1.00 85.38 85 HIS A C 1
ATOM 670 O O . HIS A 1 85 ? 11.521 -8.377 -15.566 1.00 85.38 85 HIS A O 1
ATOM 676 N N . LEU A 1 86 ? 11.552 -6.441 -14.423 1.00 85.75 86 LEU A N 1
ATOM 677 C CA . LEU A 1 86 ? 12.931 -6.091 -14.753 1.00 85.75 86 LEU A CA 1
ATOM 678 C C . LEU A 1 86 ? 13.896 -7.216 -14.352 1.00 85.75 86 LEU A C 1
ATOM 680 O O . LEU A 1 86 ? 14.765 -7.571 -15.142 1.00 85.75 86 LEU A O 1
ATOM 684 N N . ALA A 1 87 ? 13.728 -7.823 -13.172 1.00 84.25 87 ALA A N 1
ATOM 685 C CA . ALA A 1 87 ? 14.586 -8.914 -12.700 1.00 84.25 87 ALA A CA 1
ATOM 686 C C . ALA A 1 87 ? 14.528 -10.190 -13.569 1.00 84.25 87 ALA A C 1
ATOM 688 O O . ALA A 1 87 ? 15.405 -11.045 -13.448 1.00 84.25 87 ALA A O 1
ATOM 689 N N . ARG A 1 88 ? 13.512 -10.338 -14.431 1.00 83.69 88 ARG A N 1
ATOM 690 C CA . ARG A 1 88 ? 13.381 -11.449 -15.392 1.00 83.69 88 ARG A CA 1
ATOM 691 C C . ARG A 1 88 ? 13.995 -11.136 -16.760 1.00 83.69 88 ARG A C 1
ATOM 693 O O . ARG A 1 88 ? 14.125 -12.049 -17.574 1.00 83.69 88 ARG A O 1
ATOM 700 N N . LEU A 1 89 ? 14.342 -9.878 -17.039 1.00 80.81 89 LEU A N 1
ATOM 701 C CA . LEU A 1 89 ? 14.913 -9.469 -18.321 1.00 80.81 89 LEU A CA 1
ATOM 702 C C . LEU A 1 89 ? 16.426 -9.748 -18.388 1.00 80.81 89 LEU A C 1
ATOM 704 O O . LEU A 1 89 ? 17.105 -9.764 -17.359 1.00 80.81 89 LEU A O 1
ATOM 708 N N . PRO A 1 90 ? 16.991 -9.940 -19.597 1.00 78.00 90 PRO A N 1
ATOM 709 C CA . PRO A 1 90 ? 18.434 -10.053 -19.777 1.00 78.00 90 PRO A CA 1
ATOM 710 C C . PRO A 1 90 ? 19.153 -8.792 -19.281 1.00 78.00 90 PRO A C 1
ATOM 712 O O . PRO A 1 90 ? 18.728 -7.670 -19.568 1.00 78.00 90 PRO A O 1
ATOM 715 N N . TYR A 1 91 ? 20.270 -8.975 -18.574 1.00 75.44 91 TYR A N 1
ATOM 716 C CA . TYR A 1 91 ? 21.081 -7.869 -18.065 1.00 75.44 91 TYR A CA 1
ATOM 717 C C . TYR A 1 91 ? 21.526 -6.935 -19.200 1.00 75.44 91 TYR A C 1
ATOM 719 O O . TYR A 1 91 ? 22.156 -7.358 -20.169 1.00 75.44 91 TYR A O 1
ATOM 727 N N . SER A 1 92 ? 21.218 -5.646 -19.057 1.00 72.88 92 SER A N 1
ATOM 728 C CA . SER A 1 92 ? 21.663 -4.573 -19.947 1.00 72.88 92 SER A CA 1
ATOM 729 C C . SER A 1 92 ? 21.963 -3.306 -19.140 1.00 72.88 92 SER A C 1
ATOM 731 O O . SER A 1 92 ? 21.493 -3.146 -18.015 1.00 72.88 92 SER A O 1
ATOM 733 N N . ASN A 1 93 ? 22.716 -2.359 -19.701 1.00 68.81 93 ASN A N 1
ATOM 734 C CA . ASN A 1 93 ? 22.974 -1.084 -19.015 1.00 68.81 93 ASN A CA 1
ATOM 735 C C . ASN A 1 93 ? 21.683 -0.274 -18.777 1.00 68.81 93 ASN A C 1
ATOM 737 O O . ASN A 1 93 ? 21.569 0.421 -17.772 1.00 68.81 93 ASN A O 1
ATOM 741 N N . LEU A 1 94 ? 20.686 -0.412 -19.660 1.00 70.50 94 LEU A N 1
ATOM 742 C CA . LEU A 1 94 ? 19.367 0.211 -19.504 1.00 70.50 94 LEU A CA 1
ATOM 743 C C . LEU A 1 94 ? 18.578 -0.384 -18.329 1.00 70.50 94 LEU A C 1
ATOM 745 O O . LEU A 1 94 ? 17.856 0.344 -17.651 1.00 70.50 94 LEU A O 1
ATOM 749 N N . TYR A 1 95 ? 18.767 -1.676 -18.039 1.00 77.38 95 TYR A N 1
ATOM 750 C CA . TYR A 1 95 ? 18.163 -2.332 -16.878 1.00 77.38 95 TYR A CA 1
ATOM 751 C C . TYR A 1 95 ? 18.618 -1.697 -15.558 1.00 77.38 95 TYR A C 1
ATOM 753 O O . TYR A 1 95 ? 17.786 -1.476 -14.686 1.00 77.38 95 TYR A O 1
ATOM 761 N N . HIS A 1 96 ? 19.901 -1.345 -15.415 1.00 74.69 96 HIS A N 1
ATOM 762 C CA . HIS A 1 96 ? 20.411 -0.744 -14.177 1.00 74.69 96 HIS A CA 1
ATOM 763 C C . HIS A 1 96 ? 19.793 0.627 -13.888 1.00 74.69 96 HIS A C 1
ATOM 765 O O . HIS A 1 96 ? 19.331 0.857 -12.774 1.00 74.69 96 HIS A O 1
ATOM 771 N N . VAL A 1 97 ? 19.720 1.499 -14.898 1.00 79.62 97 VAL A N 1
ATOM 772 C CA . VAL A 1 97 ? 19.146 2.847 -14.751 1.00 79.62 97 VAL A CA 1
ATOM 773 C C . VAL A 1 97 ? 17.652 2.779 -14.430 1.00 79.62 97 VAL A C 1
ATOM 775 O O . VAL A 1 97 ? 17.171 3.473 -13.536 1.00 79.62 97 VAL A O 1
ATOM 778 N N . GLN A 1 98 ? 16.906 1.917 -15.129 1.00 83.19 98 GLN A N 1
ATOM 779 C CA . GLN A 1 98 ? 15.478 1.738 -14.862 1.00 83.19 98 GLN A CA 1
ATOM 780 C C . GLN A 1 98 ? 15.237 1.130 -13.481 1.00 83.19 98 GLN A C 1
ATOM 782 O O . GLN A 1 98 ? 14.374 1.602 -12.749 1.00 83.19 98 GLN A O 1
ATOM 787 N N . LYS A 1 99 ? 16.024 0.123 -13.097 1.00 86.44 99 LYS A N 1
ATOM 788 C CA . LYS A 1 99 ? 15.925 -0.505 -11.782 1.00 86.44 99 LYS A CA 1
ATOM 789 C C . LYS A 1 99 ? 16.170 0.501 -10.658 1.00 86.44 99 LYS A C 1
ATOM 791 O O . LYS A 1 99 ? 15.361 0.563 -9.741 1.00 86.44 99 LYS A O 1
ATOM 796 N N . GLU A 1 100 ? 17.226 1.306 -10.747 1.00 87.50 100 GLU A N 1
ATOM 797 C CA . GLU A 1 100 ? 17.547 2.310 -9.726 1.00 87.50 100 GLU A CA 1
ATOM 798 C C . GLU A 1 100 ? 16.432 3.359 -9.590 1.00 87.50 100 GLU A C 1
ATOM 800 O O . GLU A 1 100 ? 16.007 3.660 -8.474 1.00 87.50 100 GLU A O 1
ATOM 805 N N . LYS A 1 101 ? 15.883 3.852 -10.715 1.00 88.88 101 LYS A N 1
ATOM 806 C CA . LYS A 1 101 ? 14.716 4.755 -10.708 1.00 88.88 101 LYS A CA 1
ATOM 807 C C . LYS A 1 101 ? 13.549 4.127 -9.937 1.00 88.88 101 LYS A C 1
ATOM 809 O O . LYS A 1 101 ? 12.996 4.758 -9.041 1.00 88.88 101 LYS A O 1
ATOM 814 N N . VAL A 1 102 ? 13.186 2.890 -10.275 1.00 89.81 102 VAL A N 1
ATOM 815 C CA . VAL A 1 102 ? 12.048 2.177 -9.674 1.00 89.81 102 VAL A CA 1
ATOM 816 C C . VAL A 1 102 ? 12.290 1.909 -8.181 1.00 89.81 102 VAL A C 1
ATOM 818 O O . VAL A 1 102 ? 11.385 2.099 -7.370 1.00 89.81 102 VAL A O 1
ATOM 821 N N . GLU A 1 103 ? 13.508 1.519 -7.786 1.00 89.56 103 GLU A N 1
ATOM 822 C CA . GLU A 1 103 ? 13.880 1.289 -6.381 1.00 89.56 103 GLU A CA 1
ATOM 823 C C . GLU A 1 103 ? 13.766 2.569 -5.543 1.00 89.56 103 GLU A C 1
ATOM 825 O O . GLU A 1 103 ? 13.180 2.535 -4.456 1.00 89.56 103 GLU A O 1
ATOM 830 N N . LEU A 1 104 ? 14.257 3.702 -6.059 1.00 88.81 104 LEU A N 1
ATOM 831 C CA . LEU A 1 104 ? 14.143 5.002 -5.393 1.00 88.81 104 LEU A CA 1
ATOM 832 C C . LEU A 1 104 ? 12.684 5.452 -5.278 1.00 88.81 104 LEU A C 1
ATOM 834 O O . LEU A 1 104 ? 12.248 5.827 -4.187 1.00 88.81 104 LEU A O 1
ATOM 838 N N . THR A 1 105 ? 11.910 5.374 -6.365 1.00 89.12 105 THR A N 1
ATOM 839 C CA . THR A 1 105 ? 10.481 5.723 -6.349 1.00 89.12 105 THR A CA 1
ATOM 840 C C . THR A 1 105 ? 9.719 4.872 -5.340 1.00 89.12 105 THR A C 1
ATOM 842 O O . THR A 1 105 ? 8.899 5.393 -4.584 1.00 89.12 105 THR A O 1
ATOM 845 N N . LEU A 1 106 ? 10.017 3.574 -5.271 1.00 90.19 106 LEU A N 1
ATOM 846 C CA . LEU A 1 106 ? 9.396 2.674 -4.311 1.00 90.19 106 LEU A CA 1
ATOM 847 C C . LEU A 1 106 ? 9.782 3.026 -2.863 1.00 90.19 106 LEU A C 1
ATOM 849 O O . LEU A 1 106 ? 8.909 3.058 -1.998 1.00 90.19 106 LEU A O 1
ATOM 853 N N . MET A 1 107 ? 11.055 3.334 -2.593 1.00 89.44 107 MET A N 1
ATOM 854 C CA . MET A 1 107 ? 11.533 3.746 -1.266 1.00 89.44 107 MET A CA 1
ATOM 855 C C . MET A 1 107 ? 10.842 5.022 -0.772 1.00 89.44 107 MET A C 1
ATOM 857 O O . MET A 1 107 ? 10.256 5.037 0.313 1.00 89.44 107 MET A O 1
ATOM 861 N N . PHE A 1 108 ? 10.839 6.086 -1.579 1.00 88.44 108 PHE A N 1
ATOM 862 C CA . PHE A 1 108 ? 10.172 7.335 -1.203 1.00 88.44 108 PHE A CA 1
ATOM 863 C C . PHE A 1 108 ? 8.653 7.171 -1.122 1.00 88.44 108 PHE A C 1
ATOM 865 O O . PHE A 1 108 ? 8.031 7.652 -0.173 1.00 88.44 108 PHE A O 1
ATOM 872 N N . GLY A 1 109 ? 8.063 6.428 -2.062 1.00 89.62 109 GLY A N 1
ATOM 873 C CA . GLY A 1 109 ? 6.641 6.108 -2.060 1.00 89.62 109 GLY A CA 1
ATOM 874 C C . GLY A 1 109 ? 6.211 5.386 -0.785 1.00 89.62 109 GLY A C 1
ATOM 875 O O . GLY A 1 109 ? 5.178 5.737 -0.215 1.00 89.62 109 GLY A O 1
ATOM 876 N N . ARG A 1 110 ? 7.011 4.427 -0.287 1.00 91.94 110 ARG A N 1
ATOM 877 C CA . ARG A 1 110 ? 6.705 3.701 0.958 1.00 91.94 110 ARG A CA 1
ATOM 878 C C . ARG A 1 110 ? 6.679 4.649 2.141 1.00 91.94 110 ARG A C 1
ATOM 880 O O . ARG A 1 110 ? 5.743 4.596 2.932 1.00 91.94 110 ARG A O 1
ATOM 887 N N . ARG A 1 111 ? 7.674 5.532 2.240 1.00 90.50 111 ARG A N 1
ATOM 888 C CA . ARG A 1 111 ? 7.768 6.493 3.340 1.00 90.50 111 ARG A CA 1
ATOM 889 C C . ARG A 1 111 ? 6.591 7.463 3.358 1.00 90.50 111 ARG A C 1
ATOM 891 O O . ARG A 1 111 ? 5.948 7.608 4.391 1.00 90.50 111 ARG A O 1
ATOM 898 N N . MET A 1 112 ? 6.244 8.038 2.207 1.00 89.25 112 MET A N 1
ATOM 899 C CA . MET A 1 112 ? 5.089 8.936 2.088 1.00 89.25 112 MET A CA 1
ATOM 900 C C . MET A 1 112 ? 3.768 8.226 2.404 1.00 89.25 112 MET A C 1
ATOM 902 O O . MET A 1 112 ? 2.935 8.751 3.144 1.00 89.25 112 MET A O 1
ATOM 906 N N . ALA A 1 113 ? 3.583 7.012 1.876 1.00 91.00 113 ALA A N 1
ATOM 907 C CA . ALA A 1 113 ? 2.403 6.207 2.156 1.00 91.00 113 ALA A CA 1
ATOM 908 C C . ALA A 1 113 ? 2.303 5.867 3.649 1.00 91.00 113 ALA A C 1
ATOM 910 O O . ALA A 1 113 ? 1.221 5.963 4.228 1.00 91.00 113 ALA A O 1
ATOM 911 N N . TRP A 1 114 ? 3.422 5.511 4.286 1.00 92.94 114 TRP A N 1
ATOM 912 C CA . TRP A 1 114 ? 3.443 5.187 5.706 1.00 92.94 114 TRP A CA 1
ATOM 913 C C . TRP A 1 114 ? 3.199 6.400 6.595 1.00 92.94 114 TRP A C 1
ATOM 915 O O . TRP A 1 114 ? 2.462 6.281 7.564 1.00 92.94 114 TRP A O 1
ATOM 925 N N . ASP A 1 115 ? 3.735 7.573 6.261 1.00 89.62 115 ASP A N 1
ATOM 926 C CA . ASP A 1 115 ? 3.462 8.803 7.011 1.00 89.62 115 ASP A CA 1
ATOM 927 C C . ASP A 1 115 ? 1.959 9.141 6.996 1.00 89.62 115 ASP A C 1
ATOM 929 O O . ASP A 1 115 ? 1.382 9.487 8.032 1.00 89.62 115 ASP A O 1
ATOM 933 N N . MET A 1 116 ? 1.292 8.947 5.852 1.00 88.44 116 MET A N 1
ATOM 934 C CA . MET A 1 116 ? -0.164 9.089 5.732 1.00 88.44 116 MET A CA 1
ATOM 935 C C . MET A 1 116 ? -0.915 8.022 6.543 1.00 88.44 116 MET A C 1
ATOM 937 O O . MET A 1 116 ? -1.828 8.354 7.304 1.00 88.44 116 MET A O 1
ATOM 941 N N . VAL A 1 117 ? -0.507 6.751 6.448 1.00 91.56 117 VAL A N 1
ATOM 942 C CA . VAL A 1 117 ? -1.086 5.657 7.245 1.00 91.56 117 VAL A CA 1
ATOM 943 C C . VAL A 1 117 ? -0.914 5.928 8.738 1.00 91.56 117 VAL A C 1
ATOM 945 O O . VAL A 1 117 ? -1.868 5.779 9.492 1.00 91.56 117 VAL A O 1
ATOM 948 N N . ARG A 1 118 ? 0.264 6.374 9.180 1.00 91.12 118 ARG A N 1
ATOM 949 C CA . ARG A 1 118 ? 0.559 6.724 10.573 1.00 91.12 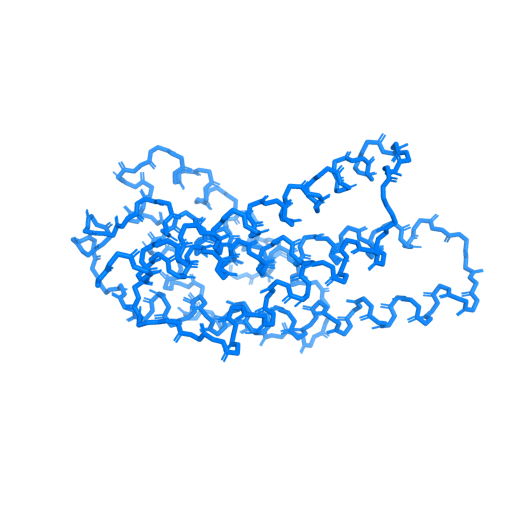118 ARG A CA 1
ATOM 950 C C . ARG A 1 118 ? -0.377 7.817 11.066 1.00 91.12 118 ARG A C 1
ATOM 952 O O . ARG A 1 118 ? -0.911 7.683 12.163 1.00 91.12 118 ARG A O 1
ATOM 959 N N . ALA A 1 119 ? -0.602 8.865 10.275 1.00 87.62 119 ALA A N 1
ATOM 960 C CA . ALA A 1 119 ? -1.543 9.923 10.631 1.00 87.62 119 ALA A CA 1
ATOM 961 C C . ALA A 1 119 ? -2.978 9.381 10.782 1.00 87.62 119 ALA A C 1
ATOM 963 O O . ALA A 1 119 ? -3.650 9.690 11.765 1.00 87.62 119 ALA A O 1
ATOM 964 N N . ALA A 1 120 ? -3.419 8.516 9.863 1.00 87.69 120 ALA A N 1
ATOM 965 C CA . ALA A 1 120 ? -4.747 7.900 9.899 1.00 87.69 120 ALA A CA 1
ATOM 966 C C . ALA A 1 120 ? -4.918 6.874 11.037 1.00 87.69 120 ALA A C 1
ATOM 968 O O . ALA A 1 120 ? -5.967 6.809 11.663 1.00 87.69 120 ALA A O 1
ATOM 969 N N . LEU A 1 121 ? -3.893 6.080 11.351 1.00 89.56 121 LEU A N 1
ATOM 970 C CA . LEU A 1 121 ? -3.897 5.208 12.529 1.00 89.56 121 LEU A CA 1
ATOM 971 C C . LEU A 1 121 ? -3.809 6.038 13.813 1.00 89.56 121 LEU A C 1
ATOM 973 O O . LEU A 1 121 ? -4.348 5.648 14.843 1.00 89.56 121 LEU A O 1
ATOM 977 N N . GLY A 1 122 ? -3.123 7.180 13.772 1.00 87.19 122 GLY A N 1
ATOM 978 C CA . GLY A 1 122 ? -3.000 8.152 14.855 1.00 87.19 122 GLY A CA 1
ATOM 979 C C . GLY A 1 122 ? -4.342 8.676 15.358 1.00 87.19 122 GLY A C 1
ATOM 980 O O . GLY A 1 122 ? -4.458 8.932 16.547 1.00 87.19 122 GLY A O 1
ATOM 981 N N . SER A 1 123 ? -5.350 8.760 14.490 1.00 85.62 123 SER A N 1
ATOM 982 C CA . SER A 1 123 ? -6.703 9.215 14.828 1.00 85.62 123 SER A CA 1
ATOM 983 C C . SER A 1 123 ? -7.660 8.098 15.267 1.00 85.62 123 SER A C 1
ATOM 985 O O . SER A 1 123 ? -8.850 8.357 15.443 1.00 85.62 123 SER A O 1
ATOM 987 N N . VAL A 1 124 ? -7.162 6.864 15.426 1.00 89.06 124 VAL A N 1
ATOM 988 C CA . VAL A 1 124 ? -7.935 5.705 15.892 1.00 89.06 124 VAL A CA 1
ATOM 989 C C . VAL A 1 124 ? -7.292 5.131 17.149 1.00 89.06 124 VAL A C 1
ATOM 991 O O . VAL A 1 124 ? -6.275 4.431 17.090 1.00 89.06 124 VAL A O 1
ATOM 994 N N . ASP A 1 125 ? -7.924 5.382 18.287 1.00 89.81 125 ASP A N 1
ATOM 995 C CA . ASP A 1 125 ? -7.470 4.934 19.602 1.00 89.81 125 ASP A CA 1
ATOM 996 C C . ASP A 1 125 ? -8.430 3.924 20.246 1.00 89.81 125 ASP A C 1
ATOM 998 O O . ASP A 1 125 ? -8.060 3.240 21.205 1.00 89.81 125 ASP A O 1
ATOM 1002 N N . SER A 1 126 ? -9.631 3.756 19.685 1.00 91.75 126 SER A N 1
ATOM 1003 C CA . SER A 1 126 ? -10.651 2.832 20.188 1.00 91.75 126 SER A CA 1
ATOM 1004 C C . SER A 1 126 ? -11.397 2.065 19.089 1.00 91.75 126 SER A C 1
ATOM 1006 O O . SER A 1 126 ? -11.450 2.457 17.919 1.00 91.75 126 SER A O 1
ATOM 1008 N N . LYS A 1 127 ? -12.037 0.955 19.479 1.00 92.44 127 LYS A N 1
ATOM 1009 C CA . LYS A 1 127 ? -12.891 0.152 18.588 1.00 92.44 127 LYS A CA 1
ATOM 1010 C C . LYS A 1 127 ? -14.149 0.923 18.168 1.00 92.44 127 LYS A C 1
ATOM 1012 O O . LYS A 1 127 ? -14.660 0.745 17.064 1.00 92.44 127 LYS A O 1
ATOM 1017 N N . GLU A 1 128 ? -14.653 1.784 19.043 1.00 91.38 128 GLU A N 1
ATOM 1018 C CA . GLU A 1 128 ? -15.835 2.612 18.821 1.00 91.38 128 GLU A CA 1
ATOM 1019 C C . GLU A 1 128 ? -15.587 3.661 17.731 1.00 91.38 128 GLU A C 1
ATOM 1021 O O . GLU A 1 128 ? -16.492 3.967 16.954 1.00 91.38 128 GLU A O 1
ATOM 1026 N N . GLU A 1 129 ? -14.364 4.181 17.628 1.00 87.94 129 GLU A N 1
ATOM 1027 C CA . GLU A 1 129 ? -13.972 5.092 16.549 1.00 87.94 129 GLU A CA 1
ATOM 1028 C C . GLU A 1 129 ? -13.953 4.386 15.199 1.00 87.94 129 GLU A C 1
ATOM 1030 O O . GLU A 1 129 ? -14.539 4.905 14.252 1.00 87.94 129 GLU A O 1
ATOM 1035 N N . VAL A 1 130 ? -13.411 3.164 15.122 1.00 88.00 130 VAL A N 1
ATOM 1036 C CA . VAL A 1 130 ? -13.460 2.334 13.901 1.00 88.00 130 VAL A CA 1
ATOM 1037 C C . VAL A 1 130 ? -14.892 2.190 13.380 1.00 88.00 130 VAL A C 1
ATOM 1039 O O . VAL A 1 130 ? -15.128 2.238 12.174 1.00 88.00 130 VAL A O 1
ATOM 1042 N N . ALA A 1 131 ? -15.874 2.071 14.276 1.00 85.50 131 ALA A N 1
ATOM 1043 C CA . ALA A 1 131 ? -17.282 1.969 13.905 1.00 85.50 131 ALA A CA 1
ATOM 1044 C C . ALA A 1 131 ? -17.876 3.254 13.296 1.00 85.50 131 ALA A C 1
ATOM 1046 O O . ALA A 1 131 ? -18.903 3.176 12.615 1.00 85.50 131 ALA A O 1
ATOM 1047 N N . ARG A 1 132 ? -17.260 4.416 13.543 1.00 86.75 132 ARG A N 1
ATOM 1048 C CA . ARG A 1 132 ? -17.684 5.732 13.034 1.00 86.75 132 ARG A CA 1
ATOM 1049 C C . ARG A 1 132 ? -16.994 6.114 11.726 1.00 86.75 132 ARG A C 1
ATOM 1051 O O . ARG A 1 132 ? -17.428 7.063 11.077 1.00 86.75 132 ARG A O 1
ATOM 1058 N N . LEU A 1 133 ? -15.944 5.394 11.340 1.00 86.19 133 LEU A N 1
ATOM 1059 C CA . LEU A 1 133 ? -15.205 5.670 10.115 1.00 86.19 133 LEU A CA 1
ATOM 1060 C C . LEU A 1 133 ? -15.908 5.110 8.873 1.00 86.19 133 LEU A C 1
ATOM 1062 O O . LEU A 1 133 ? -16.525 4.038 8.935 1.00 86.19 133 LEU A O 1
ATOM 1066 N N . PRO A 1 134 ? -15.791 5.792 7.718 1.00 87.94 134 PRO A N 1
ATOM 1067 C CA . PRO A 1 134 ? -16.242 5.239 6.451 1.00 87.94 134 PRO A CA 1
ATOM 1068 C C . PRO A 1 134 ? -15.495 3.942 6.125 1.00 87.94 134 PRO A C 1
ATOM 1070 O O . PRO A 1 134 ? -14.267 3.889 6.175 1.00 87.94 134 PRO A O 1
ATOM 1073 N N . PHE A 1 135 ? -16.243 2.908 5.732 1.00 88.06 135 PHE A N 1
ATOM 1074 C CA . PHE A 1 135 ? -15.684 1.607 5.351 1.00 88.06 135 PHE A CA 1
ATOM 1075 C C . PHE A 1 135 ? -14.613 1.732 4.257 1.00 88.06 135 PHE A C 1
ATOM 1077 O O . PHE A 1 135 ? -13.533 1.168 4.397 1.00 88.06 135 PHE A O 1
ATOM 1084 N N . ALA A 1 136 ? -14.895 2.494 3.193 1.00 85.62 136 ALA A N 1
ATOM 1085 C CA . ALA A 1 136 ? -13.976 2.673 2.068 1.00 85.62 136 ALA A CA 1
ATOM 1086 C C . ALA A 1 136 ? -12.664 3.355 2.492 1.00 85.62 136 ALA A C 1
ATOM 1088 O O . ALA A 1 136 ? -11.590 2.863 2.156 1.00 85.62 136 ALA A O 1
ATOM 1089 N N . ALA A 1 137 ? -12.750 4.410 3.309 1.00 84.69 137 ALA A N 1
ATOM 1090 C CA . ALA A 1 137 ? -11.586 5.106 3.854 1.00 84.69 137 ALA A CA 1
ATOM 1091 C C . ALA A 1 137 ? -10.678 4.167 4.646 1.00 84.69 137 ALA A C 1
ATOM 1093 O O . ALA A 1 137 ? -9.477 4.094 4.384 1.00 84.69 137 ALA A O 1
ATOM 1094 N N . LEU A 1 138 ? -11.254 3.391 5.565 1.00 89.38 138 LEU A N 1
ATOM 1095 C CA . LEU A 1 138 ? -10.466 2.474 6.376 1.00 89.38 138 LEU A CA 1
ATOM 1096 C C . LEU A 1 138 ? -9.899 1.315 5.540 1.00 89.38 138 LEU A C 1
ATOM 1098 O O . LEU A 1 138 ? -8.728 0.986 5.692 1.00 89.38 138 LEU A O 1
ATOM 1102 N N . CYS A 1 139 ? -10.666 0.761 4.596 1.00 91.19 139 CYS A N 1
ATOM 1103 C CA . CYS A 1 139 ? -10.165 -0.221 3.627 1.00 91.19 139 CYS A CA 1
ATOM 1104 C C . CYS A 1 139 ? -8.943 0.288 2.856 1.00 91.19 139 CYS A C 1
ATOM 1106 O O . CYS A 1 139 ? -7.940 -0.420 2.774 1.00 91.19 139 CYS A O 1
ATOM 1108 N N . CYS A 1 140 ? -9.010 1.500 2.299 1.00 90.12 140 CYS A N 1
ATOM 1109 C CA . CYS A 1 140 ? -7.913 2.072 1.524 1.00 90.12 140 CYS A CA 1
ATOM 1110 C C . CYS A 1 140 ? -6.671 2.311 2.392 1.00 90.12 140 CYS A C 1
ATOM 1112 O O . CYS A 1 140 ? -5.576 1.910 1.998 1.00 90.12 140 CYS A O 1
ATOM 1114 N N . VAL A 1 141 ? -6.830 2.875 3.596 1.00 91.69 141 VAL A N 1
ATOM 1115 C CA . VAL A 1 141 ? -5.718 3.080 4.542 1.00 91.69 141 VAL A CA 1
ATOM 1116 C C . VAL A 1 141 ? -5.079 1.749 4.938 1.00 91.69 141 VAL A C 1
ATOM 1118 O O . VAL A 1 141 ? -3.860 1.605 4.861 1.00 91.69 141 VAL A O 1
ATOM 1121 N N . LEU A 1 142 ? -5.881 0.747 5.310 1.00 94.50 142 LEU A N 1
ATOM 1122 C CA . LEU A 1 142 ? -5.373 -0.578 5.670 1.00 94.50 142 LEU A CA 1
ATOM 1123 C C . LEU A 1 142 ? -4.690 -1.265 4.481 1.00 94.50 142 LEU A C 1
ATOM 1125 O O . LEU A 1 142 ? -3.670 -1.932 4.654 1.00 94.50 142 LEU A O 1
ATOM 1129 N N . ARG A 1 143 ? -5.205 -1.084 3.260 1.00 93.31 143 ARG A N 1
ATOM 1130 C CA . ARG A 1 143 ? -4.600 -1.659 2.055 1.00 93.31 143 ARG A CA 1
ATOM 1131 C C . ARG A 1 143 ? -3.268 -0.997 1.721 1.00 93.31 143 ARG A C 1
ATOM 1133 O O . ARG A 1 143 ? -2.336 -1.718 1.360 1.00 93.31 143 ARG A O 1
ATOM 1140 N N . ALA A 1 144 ? -3.167 0.323 1.878 1.00 92.62 144 ALA A N 1
ATOM 1141 C CA . ALA A 1 144 ? -1.919 1.065 1.736 1.00 92.62 144 ALA A CA 1
ATOM 1142 C C . ALA A 1 144 ? -0.892 0.636 2.793 1.00 92.62 144 ALA A C 1
ATOM 1144 O O . ALA A 1 144 ? 0.256 0.373 2.449 1.00 92.62 144 ALA A O 1
ATOM 1145 N N . ALA A 1 145 ? -1.317 0.464 4.049 1.00 94.06 145 ALA A N 1
ATOM 1146 C CA . ALA A 1 145 ? -0.469 -0.048 5.124 1.00 94.06 145 ALA A CA 1
ATOM 1147 C C . ALA A 1 145 ? 0.109 -1.431 4.781 1.00 94.06 145 ALA A C 1
ATOM 1149 O O . ALA A 1 145 ? 1.314 -1.653 4.883 1.00 94.06 145 ALA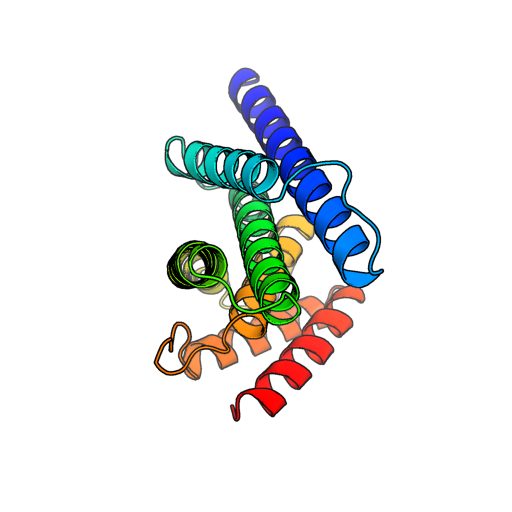 A O 1
ATOM 1150 N N . ILE A 1 146 ? -0.742 -2.345 4.303 1.00 94.06 146 ILE A N 1
ATOM 1151 C CA . ILE A 1 146 ? -0.309 -3.660 3.826 1.00 94.06 146 ILE A CA 1
ATOM 1152 C C . ILE A 1 146 ? 0.644 -3.520 2.634 1.00 94.06 146 ILE A C 1
ATOM 1154 O O . ILE A 1 146 ? 1.681 -4.169 2.640 1.00 94.06 146 ILE A O 1
ATOM 1158 N N . ALA A 1 147 ? 0.353 -2.662 1.650 1.00 92.69 147 ALA A N 1
ATOM 1159 C CA . ALA A 1 147 ? 1.219 -2.469 0.483 1.00 92.69 147 ALA A CA 1
ATOM 1160 C C . ALA A 1 147 ? 2.623 -1.983 0.875 1.00 92.69 147 ALA A C 1
ATOM 1162 O O . ALA A 1 147 ? 3.612 -2.475 0.335 1.00 92.69 147 ALA A O 1
ATOM 1163 N N . VAL A 1 148 ? 2.733 -1.070 1.846 1.00 93.25 148 VAL A N 1
ATOM 1164 C CA . VAL A 1 148 ? 4.030 -0.637 2.393 1.00 93.25 148 VAL A CA 1
ATOM 1165 C C . VAL A 1 148 ? 4.807 -1.834 2.941 1.00 93.25 148 VAL A C 1
ATOM 1167 O O . VAL A 1 148 ? 5.960 -2.034 2.570 1.00 93.25 148 VAL A O 1
ATOM 1170 N N . LEU A 1 149 ? 4.170 -2.670 3.765 1.00 91.44 149 LEU A N 1
ATOM 1171 C CA . LEU A 1 149 ? 4.824 -3.837 4.361 1.00 91.44 149 LEU A CA 1
ATOM 1172 C C . LEU A 1 149 ? 5.150 -4.928 3.321 1.00 91.44 149 LEU A C 1
ATOM 1174 O O . LEU A 1 149 ? 6.223 -5.519 3.366 1.00 91.44 149 LEU A O 1
ATOM 1178 N N . GLU A 1 150 ? 4.270 -5.178 2.345 1.00 88.75 150 GLU A N 1
ATOM 1179 C CA . GLU A 1 150 ? 4.479 -6.150 1.252 1.00 88.75 150 GLU A CA 1
ATOM 1180 C C . GLU A 1 150 ? 5.675 -5.801 0.362 1.00 88.75 150 GLU A C 1
ATOM 1182 O O . GLU A 1 150 ? 6.355 -6.684 -0.183 1.00 88.75 150 GLU A O 1
ATOM 1187 N N . THR A 1 151 ? 5.889 -4.502 0.178 1.00 88.06 151 THR A N 1
ATOM 1188 C CA . THR A 1 151 ? 6.929 -3.951 -0.687 1.00 88.06 151 THR A CA 1
ATOM 1189 C C . THR A 1 151 ? 8.222 -3.679 0.075 1.00 88.06 151 THR A C 1
ATOM 1191 O O . THR A 1 151 ? 9.235 -3.387 -0.555 1.00 88.06 151 THR A O 1
ATOM 1194 N N . CYS A 1 152 ? 8.235 -3.814 1.402 1.00 80.38 152 CYS A N 1
ATOM 1195 C CA . CYS A 1 152 ? 9.409 -3.642 2.251 1.00 80.38 152 CYS A CA 1
ATOM 1196 C C . CYS A 1 152 ? 10.340 -4.862 2.135 1.00 80.38 152 CYS A C 1
ATOM 1198 O O . CYS A 1 152 ? 10.279 -5.795 2.930 1.00 80.38 152 CYS A O 1
ATOM 1200 N N . ARG A 1 153 ? 11.167 -4.901 1.083 1.00 67.00 153 ARG A N 1
ATOM 1201 C CA . ARG A 1 153 ? 12.120 -6.004 0.825 1.00 67.00 153 ARG A CA 1
ATOM 1202 C C . ARG A 1 153 ? 13.572 -5.560 0.676 1.00 67.00 153 ARG A C 1
ATOM 1204 O O . ARG A 1 153 ? 14.449 -6.407 0.527 1.00 67.00 153 ARG A O 1
ATOM 1211 N N . LEU A 1 154 ? 13.827 -4.255 0.678 1.00 59.09 154 LEU A N 1
ATOM 1212 C CA . LEU A 1 154 ? 15.168 -3.714 0.497 1.00 59.09 154 LEU A CA 1
ATOM 1213 C C . LEU A 1 154 ? 15.867 -3.591 1.864 1.00 59.09 154 LEU A C 1
ATOM 1215 O O . LEU A 1 154 ? 15.276 -3.034 2.791 1.00 59.09 154 LEU A O 1
ATOM 1219 N N . PRO A 1 155 ? 17.102 -4.103 2.018 1.00 51.78 155 PRO A N 1
ATOM 1220 C CA . PRO A 1 155 ? 17.880 -3.917 3.240 1.00 51.78 155 PRO A CA 1
ATOM 1221 C C . PRO A 1 155 ? 18.079 -2.426 3.551 1.00 51.78 155 PRO A C 1
ATOM 1223 O O . PRO A 1 155 ? 18.470 -1.666 2.669 1.00 51.78 155 PRO A O 1
ATOM 1226 N N . GLY A 1 156 ? 17.845 -2.018 4.802 1.00 57.00 156 GLY A N 1
ATOM 1227 C CA . GLY A 1 156 ? 18.051 -0.636 5.263 1.00 57.00 156 GLY A CA 1
ATOM 1228 C C . GLY A 1 156 ? 16.843 0.296 5.129 1.00 57.00 156 GLY A C 1
ATOM 1229 O O . GLY A 1 156 ? 16.936 1.449 5.539 1.00 57.00 156 GLY A O 1
ATOM 1230 N N . ASP A 1 157 ? 15.711 -0.191 4.617 1.00 65.88 157 ASP A N 1
ATOM 1231 C CA . ASP A 1 157 ? 14.476 0.588 4.510 1.00 65.88 157 ASP A CA 1
ATOM 1232 C C . ASP A 1 157 ? 13.490 0.273 5.647 1.00 65.88 157 ASP A C 1
ATOM 1234 O O . ASP A 1 157 ? 12.374 -0.200 5.430 1.00 65.88 157 ASP A O 1
ATOM 1238 N N . GLU A 1 158 ? 13.917 0.501 6.894 1.00 70.19 158 GLU A N 1
ATOM 1239 C CA . GLU A 1 158 ? 13.026 0.428 8.059 1.00 70.19 158 GLU A CA 1
ATOM 1240 C C . GLU A 1 158 ? 12.080 1.638 8.074 1.00 70.19 158 GLU A C 1
ATOM 1242 O O . GLU A 1 158 ? 12.278 2.622 8.785 1.00 70.19 158 GLU A O 1
ATOM 1247 N N . VAL A 1 159 ? 11.030 1.567 7.256 1.00 79.19 159 VAL A N 1
ATOM 1248 C CA . VAL A 1 159 ? 9.975 2.592 7.207 1.00 79.19 159 VAL A CA 1
ATOM 1249 C C . VAL A 1 159 ? 9.045 2.498 8.423 1.00 79.19 159 VAL A C 1
ATOM 1251 O O . VAL A 1 159 ? 8.443 3.498 8.816 1.00 79.19 159 VAL A O 1
ATOM 1254 N N . VAL A 1 160 ? 8.927 1.303 9.018 1.00 86.81 160 VAL A N 1
ATOM 1255 C CA . VAL A 1 160 ? 7.885 0.960 9.994 1.00 86.81 160 VAL A CA 1
ATOM 1256 C C . VAL A 1 160 ? 8.458 0.367 11.284 1.00 86.81 160 VAL A C 1
ATOM 1258 O O . VAL A 1 160 ? 9.110 -0.682 11.262 1.00 86.81 160 VAL A O 1
ATOM 1261 N N . SER A 1 161 ? 8.148 0.980 12.431 1.00 89.31 161 SER A N 1
ATOM 1262 C CA . SER A 1 161 ? 8.559 0.474 13.750 1.00 89.31 161 SER A CA 1
ATOM 1263 C C . SER A 1 161 ? 7.665 -0.670 14.250 1.00 89.31 161 SER A C 1
ATOM 1265 O O . SER A 1 161 ? 6.497 -0.795 13.874 1.00 89.31 161 SER A O 1
ATOM 1267 N N . LYS A 1 162 ? 8.183 -1.497 15.172 1.00 87.56 162 LYS A N 1
ATOM 1268 C CA . LYS A 1 162 ? 7.424 -2.606 15.787 1.00 87.56 162 LYS A CA 1
ATOM 1269 C C . LYS A 1 162 ? 6.163 -2.125 16.512 1.00 87.56 162 LYS A C 1
ATOM 1271 O O . LYS A 1 162 ? 5.135 -2.801 16.497 1.00 87.56 162 LYS A O 1
ATOM 1276 N N . GLU A 1 163 ? 6.230 -0.970 17.161 1.00 90.06 163 GLU A N 1
ATOM 1277 C CA . GLU A 1 163 ? 5.117 -0.340 17.876 1.00 90.06 163 GLU A CA 1
ATOM 1278 C C . GLU A 1 163 ? 4.012 0.079 16.907 1.00 90.06 163 GLU A C 1
ATOM 1280 O O . GLU A 1 163 ? 2.826 -0.116 17.187 1.00 90.06 163 GLU A O 1
ATOM 1285 N N . GLU A 1 164 ? 4.393 0.602 15.743 1.00 91.56 164 GLU A N 1
ATOM 1286 C CA . GLU A 1 164 ? 3.447 0.992 14.705 1.00 91.56 164 GLU A CA 1
ATOM 1287 C C . GLU A 1 164 ? 2.781 -0.230 14.066 1.00 91.56 164 GLU A C 1
ATOM 1289 O O . GLU A 1 164 ? 1.564 -0.220 13.874 1.00 91.56 164 GLU A O 1
ATOM 1294 N N . VAL A 1 165 ? 3.530 -1.319 13.835 1.00 92.00 165 VAL A N 1
ATOM 1295 C CA . VAL A 1 165 ? 2.952 -2.602 13.393 1.00 92.00 165 VAL A CA 1
ATOM 1296 C C . VAL A 1 165 ? 1.924 -3.108 14.407 1.00 92.00 165 VAL A C 1
ATOM 1298 O O . VAL A 1 165 ? 0.821 -3.488 14.020 1.00 92.00 165 VAL A O 1
ATOM 1301 N N . LYS A 1 166 ? 2.219 -3.048 15.712 1.00 92.44 166 LYS A N 1
ATOM 1302 C CA . LYS A 1 166 ? 1.251 -3.422 16.760 1.00 92.44 166 LYS A CA 1
ATOM 1303 C C . LYS A 1 166 ? 0.005 -2.536 16.740 1.00 92.44 166 LYS A C 1
ATOM 1305 O O . LYS A 1 166 ? -1.108 -3.037 16.928 1.00 92.44 166 LYS A O 1
ATOM 1310 N N . LYS A 1 167 ? 0.155 -1.223 16.504 1.00 93.75 167 LYS A N 1
ATOM 1311 C CA . LYS A 1 167 ? -1.001 -0.321 16.349 1.00 93.75 167 LYS A CA 1
ATOM 1312 C C . LYS A 1 167 ? -1.836 -0.725 15.132 1.00 93.75 167 LYS A C 1
ATOM 1314 O O . LYS A 1 167 ? -3.051 -0.849 15.273 1.00 93.75 167 LYS A O 1
ATOM 1319 N N . LEU A 1 168 ? -1.197 -1.003 13.994 1.00 95.44 168 LEU A N 1
ATOM 1320 C CA . LEU A 1 168 ? -1.865 -1.485 12.786 1.00 95.44 168 LEU A CA 1
ATOM 1321 C C . LEU A 1 168 ? -2.621 -2.797 13.042 1.00 95.44 168 LEU A C 1
ATOM 1323 O O . LEU A 1 168 ? -3.807 -2.862 12.738 1.00 95.44 168 LEU A O 1
ATOM 1327 N N . GLN A 1 169 ? -1.989 -3.805 13.653 1.00 95.69 169 GLN A N 1
ATOM 1328 C CA . GLN A 1 169 ? -2.631 -5.088 13.981 1.00 95.69 169 GLN A CA 1
ATOM 1329 C C . GLN A 1 169 ? -3.915 -4.900 14.791 1.00 95.69 169 GLN A C 1
ATOM 1331 O O . GLN A 1 169 ? -4.943 -5.504 14.492 1.00 95.69 169 GLN A O 1
ATOM 1336 N N . ARG A 1 170 ? -3.873 -4.030 15.802 1.00 95.88 170 ARG A N 1
ATOM 1337 C CA . ARG A 1 170 ? -5.033 -3.730 16.642 1.00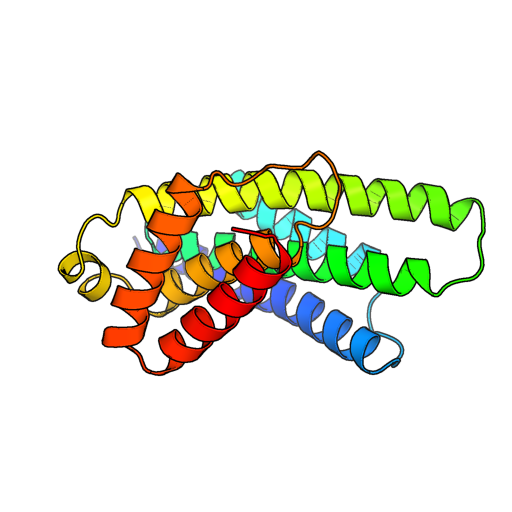 95.88 170 ARG A CA 1
ATOM 1338 C C . ARG A 1 170 ? -6.169 -3.084 15.847 1.00 95.88 170 ARG A C 1
ATOM 1340 O O . ARG A 1 170 ? -7.311 -3.515 15.980 1.00 95.88 170 ARG A O 1
ATOM 1347 N N . VAL A 1 171 ? -5.864 -2.097 15.000 1.00 95.69 171 VAL A N 1
ATOM 1348 C CA . VAL A 1 171 ? -6.873 -1.442 14.147 1.00 95.69 171 VAL A CA 1
ATOM 1349 C C . VAL A 1 171 ? -7.450 -2.422 13.124 1.00 95.69 171 VAL A C 1
ATOM 1351 O O . VAL A 1 171 ? -8.666 -2.463 12.942 1.00 95.69 171 VAL A O 1
ATOM 1354 N N . VAL A 1 172 ? -6.611 -3.259 12.508 1.00 96.50 172 VAL A N 1
ATOM 1355 C CA . VAL A 1 172 ? -7.044 -4.319 11.586 1.00 96.50 172 VAL A CA 1
ATOM 1356 C C . VAL A 1 172 ? -7.969 -5.311 12.293 1.00 96.50 172 VAL A C 1
ATOM 1358 O O . VAL A 1 172 ? -8.996 -5.680 11.732 1.00 96.50 172 VAL A O 1
ATOM 1361 N N . SER A 1 173 ? -7.680 -5.675 13.543 1.00 96.75 173 SER A N 1
ATOM 1362 C CA . SER A 1 173 ? -8.541 -6.580 14.308 1.00 96.75 173 SER A CA 1
ATOM 1363 C C . SER A 1 173 ? -9.891 -5.960 14.672 1.00 96.75 173 SER A C 1
ATOM 1365 O O . SER A 1 173 ? -10.942 -6.590 14.537 1.00 96.75 173 SER A O 1
ATOM 1367 N N . TRP A 1 174 ? -9.911 -4.679 15.048 1.00 96.31 174 TRP A N 1
ATOM 1368 C CA . TRP A 1 174 ? -11.165 -3.946 15.241 1.00 96.31 174 TRP A CA 1
ATOM 1369 C C . TRP A 1 174 ? -11.985 -3.842 13.953 1.00 96.31 174 TRP A C 1
ATOM 1371 O O . TRP A 1 174 ? -13.209 -3.986 13.993 1.00 96.31 174 TRP A O 1
ATOM 1381 N N . PHE A 1 175 ? -11.316 -3.633 12.819 1.00 95.19 175 PHE A N 1
ATOM 1382 C CA . PHE A 1 175 ? -11.934 -3.622 11.499 1.00 95.19 175 PHE A CA 1
ATOM 1383 C C . PHE A 1 175 ? -12.519 -4.999 11.137 1.00 95.19 175 PHE A C 1
ATOM 1385 O O . PHE A 1 175 ? -13.689 -5.084 10.765 1.00 95.19 175 PHE A O 1
ATOM 1392 N N . ALA A 1 176 ? -11.762 -6.083 11.325 1.00 95.69 176 ALA A N 1
ATOM 1393 C CA . ALA A 1 176 ? -12.189 -7.459 11.057 1.00 95.69 176 ALA A CA 1
ATOM 1394 C C . ALA A 1 176 ? -13.357 -7.916 11.936 1.00 95.69 176 ALA A C 1
ATOM 1396 O O . ALA A 1 176 ? -14.262 -8.603 11.462 1.00 95.69 176 ALA A O 1
ATOM 1397 N N . ALA A 1 177 ? -13.399 -7.467 13.192 1.00 94.25 177 ALA A N 1
ATOM 1398 C CA . ALA A 1 177 ? -14.521 -7.728 14.088 1.00 94.25 177 ALA A CA 1
ATOM 1399 C C . ALA A 1 177 ? -15.838 -7.084 13.616 1.00 94.25 177 ALA A C 1
ATOM 1401 O O . ALA A 1 177 ? -16.910 -7.483 14.071 1.00 94.25 177 ALA A O 1
ATOM 1402 N N . ARG A 1 178 ? -15.772 -6.070 12.745 1.00 92.00 178 ARG A N 1
ATOM 1403 C CA . ARG A 1 178 ? -16.940 -5.349 12.224 1.00 92.00 178 ARG A CA 1
ATOM 1404 C C . ARG A 1 178 ? -17.291 -5.742 10.791 1.00 92.00 178 ARG A C 1
ATOM 1406 O O . ARG A 1 178 ? -18.471 -5.833 10.466 1.00 92.00 178 ARG A O 1
ATOM 1413 N N . TRP A 1 179 ? -16.293 -5.956 9.941 1.00 93.56 179 TRP A N 1
ATOM 1414 C CA . TRP A 1 179 ? -16.477 -6.255 8.526 1.00 93.56 179 TRP A CA 1
ATOM 1415 C C . TRP A 1 179 ? -15.747 -7.543 8.155 1.00 93.56 179 TRP A C 1
ATOM 1417 O O . TRP A 1 179 ? -14.536 -7.640 8.325 1.00 93.56 179 TRP A O 1
ATOM 1427 N N . GLY A 1 180 ? -16.467 -8.506 7.567 1.00 90.88 180 GLY A N 1
ATOM 1428 C CA . GLY A 1 180 ? -15.908 -9.821 7.222 1.00 90.88 180 GLY A CA 1
ATOM 1429 C C . GLY A 1 180 ? -14.692 -9.764 6.289 1.00 90.88 180 GLY A C 1
ATOM 1430 O O . GLY A 1 180 ? -13.768 -10.555 6.442 1.00 90.88 180 GLY A O 1
ATOM 1431 N N . VAL A 1 181 ? -14.626 -8.776 5.384 1.00 91.19 181 VAL A N 1
ATOM 1432 C CA . VAL A 1 181 ? -13.441 -8.558 4.529 1.00 91.19 181 VAL A CA 1
ATOM 1433 C C . VAL A 1 181 ? -12.176 -8.262 5.344 1.00 91.19 181 VAL A C 1
ATOM 1435 O O . VAL A 1 181 ? -11.078 -8.583 4.902 1.00 91.19 181 VAL A O 1
ATOM 1438 N N . GLY A 1 182 ? -12.309 -7.717 6.557 1.00 92.25 182 GLY A N 1
ATOM 1439 C CA . GLY A 1 182 ? -11.188 -7.440 7.452 1.00 92.25 182 GLY A CA 1
ATOM 1440 C C . GLY A 1 182 ? -10.395 -8.682 7.854 1.00 92.25 182 GLY A C 1
ATOM 1441 O O . GLY A 1 182 ? -9.194 -8.574 8.076 1.00 92.25 182 GLY A O 1
ATOM 1442 N N . GLN A 1 183 ? -11.004 -9.872 7.829 1.00 94.50 183 GLN A N 1
ATOM 1443 C CA . GLN A 1 183 ? -10.290 -11.134 8.065 1.00 94.50 183 GLN A CA 1
ATOM 1444 C C . GLN A 1 183 ? -9.204 -11.394 7.006 1.00 94.50 183 GLN A C 1
ATOM 1446 O O . GLN A 1 183 ? -8.165 -11.989 7.300 1.00 94.50 183 GLN A O 1
ATOM 1451 N N . GLN A 1 184 ? -9.408 -10.914 5.773 1.00 94.81 184 GLN A N 1
ATOM 1452 C CA . GLN A 1 184 ? -8.393 -10.997 4.718 1.00 94.81 184 GLN A CA 1
ATOM 1453 C C . GLN A 1 184 ? -7.198 -10.092 5.036 1.00 94.81 184 GLN A C 1
ATOM 1455 O O . GLN A 1 184 ? -6.056 -10.495 4.826 1.00 94.81 184 GLN A O 1
ATOM 1460 N N . PHE A 1 185 ? -7.446 -8.904 5.599 1.00 94.06 185 PHE A N 1
ATOM 1461 C CA . PHE A 1 185 ? -6.389 -8.002 6.061 1.00 94.06 185 PHE A CA 1
ATOM 1462 C C . PHE A 1 185 ? -5.620 -8.602 7.245 1.00 94.06 185 PHE A C 1
ATOM 1464 O O . PHE A 1 185 ? -4.393 -8.556 7.236 1.00 94.06 185 PHE A O 1
ATOM 1471 N N . GLU A 1 186 ? -6.305 -9.211 8.223 1.00 94.62 186 GLU A N 1
ATOM 1472 C CA . GLU A 1 186 ? -5.658 -9.904 9.354 1.00 94.62 186 GLU A CA 1
ATOM 1473 C C . GLU A 1 186 ? -4.745 -11.037 8.879 1.00 94.62 186 GLU A C 1
ATOM 1475 O O . GLU A 1 186 ? -3.571 -11.084 9.247 1.00 94.62 186 GLU A O 1
ATOM 1480 N N . THR A 1 187 ? -5.271 -11.919 8.024 1.00 95.25 187 THR A N 1
ATOM 1481 C CA . THR A 1 187 ? -4.527 -13.067 7.482 1.00 95.25 187 THR A CA 1
ATOM 1482 C C . THR A 1 187 ? -3.289 -12.588 6.736 1.00 95.25 187 THR A C 1
ATOM 1484 O O . THR A 1 187 ? -2.174 -13.044 6.985 1.00 95.25 187 THR A O 1
ATOM 1487 N N . LYS A 1 188 ? -3.472 -11.594 5.863 1.00 93.50 188 LYS A N 1
ATOM 1488 C CA . LYS A 1 188 ? -2.394 -11.056 5.047 1.00 93.50 188 LYS A CA 1
ATOM 1489 C C . LYS A 1 188 ? -1.325 -10.349 5.879 1.00 93.50 188 LYS A C 1
ATOM 1491 O O . LYS A 1 188 ? -0.137 -10.515 5.611 1.00 93.50 188 LYS A O 1
ATOM 1496 N N . LEU A 1 189 ? -1.727 -9.577 6.888 1.00 93.81 189 LEU A N 1
ATOM 1497 C CA . LEU A 1 189 ? -0.796 -8.911 7.795 1.00 93.81 189 LEU A CA 1
ATOM 1498 C C . LEU A 1 189 ? 0.012 -9.935 8.600 1.00 93.81 189 LEU A C 1
ATOM 1500 O O . LEU A 1 189 ? 1.228 -9.791 8.708 1.00 93.81 189 LEU A O 1
ATOM 1504 N N . ALA A 1 190 ? -0.629 -10.996 9.098 1.00 92.56 190 ALA A N 1
ATOM 1505 C CA . ALA A 1 190 ? 0.058 -12.080 9.795 1.00 92.56 190 ALA A CA 1
ATOM 1506 C C . ALA A 1 190 ? 1.093 -12.780 8.896 1.00 92.56 190 ALA A C 1
ATOM 1508 O O . ALA A 1 190 ? 2.212 -13.042 9.336 1.00 92.56 190 ALA A O 1
ATOM 1509 N N . ASP A 1 191 ? 0.762 -13.037 7.628 1.00 91.94 191 ASP A N 1
ATOM 1510 C CA . ASP A 1 191 ? 1.700 -13.606 6.652 1.00 91.94 191 ASP A CA 1
ATOM 1511 C C . ASP A 1 191 ? 2.930 -12.719 6.448 1.00 91.94 191 ASP A C 1
ATOM 1513 O O . ASP A 1 191 ? 4.062 -13.203 6.477 1.00 91.94 191 ASP A O 1
ATOM 1517 N N . ILE A 1 192 ? 2.719 -11.414 6.268 1.00 89.50 192 ILE A N 1
ATOM 1518 C CA . ILE A 1 192 ? 3.809 -10.459 6.056 1.00 89.50 192 ILE A CA 1
ATOM 1519 C C . ILE A 1 192 ? 4.699 -10.368 7.294 1.00 89.50 192 ILE A C 1
ATOM 1521 O O . ILE A 1 192 ? 5.918 -10.433 7.170 1.00 89.50 192 ILE A O 1
ATOM 1525 N N . MET A 1 193 ? 4.110 -10.282 8.486 1.00 87.62 193 MET A N 1
ATOM 1526 C CA . MET A 1 193 ? 4.870 -10.209 9.734 1.00 87.62 193 MET A CA 1
ATOM 1527 C C . MET A 1 193 ? 5.737 -11.446 9.961 1.00 87.62 193 MET A C 1
ATOM 1529 O O . MET A 1 193 ? 6.901 -11.304 10.330 1.00 87.62 193 MET A O 1
ATOM 1533 N N . ARG A 1 194 ? 5.213 -12.644 9.657 1.00 86.19 194 ARG A N 1
ATOM 1534 C CA . ARG A 1 194 ? 6.000 -13.886 9.699 1.00 86.19 194 ARG A CA 1
ATOM 1535 C C . ARG A 1 194 ? 7.200 -13.835 8.755 1.00 86.19 194 ARG A C 1
ATOM 1537 O O . ARG A 1 194 ? 8.286 -14.250 9.141 1.00 86.19 194 ARG A O 1
ATOM 1544 N N . ASN A 1 195 ? 7.015 -13.305 7.547 1.00 82.44 195 ASN A N 1
ATOM 1545 C CA . ASN A 1 195 ? 8.085 -13.197 6.551 1.00 82.44 195 ASN A CA 1
ATOM 1546 C C . ASN A 1 195 ? 9.129 -12.125 6.901 1.00 82.44 195 ASN A C 1
ATOM 1548 O O . ASN A 1 195 ? 10.290 -12.267 6.528 1.00 82.44 195 ASN A O 1
ATOM 1552 N N . LEU A 1 196 ? 8.723 -11.063 7.599 1.00 78.69 196 LEU A N 1
ATOM 1553 C CA . LEU A 1 196 ? 9.592 -9.955 8.000 1.00 78.69 196 LEU A CA 1
ATOM 1554 C C . LEU A 1 196 ? 10.243 -10.150 9.385 1.00 78.69 196 LEU A C 1
ATOM 1556 O O . LEU A 1 196 ? 11.091 -9.352 9.770 1.00 78.69 196 LEU A O 1
ATOM 1560 N N . GLY A 1 197 ? 9.877 -11.198 10.131 1.00 72.56 197 GLY A N 1
ATOM 1561 C CA . GLY A 1 197 ? 10.465 -11.505 11.441 1.00 72.56 197 GLY A CA 1
ATOM 1562 C C . GLY A 1 197 ? 10.008 -10.583 12.581 1.00 72.56 197 GLY A C 1
ATOM 1563 O O . GLY A 1 197 ? 10.786 -10.326 13.504 1.00 72.56 197 GLY A O 1
ATOM 1564 N N . TYR A 1 198 ? 8.774 -10.070 12.507 1.00 63.19 198 TYR A N 1
ATOM 1565 C CA . TYR A 1 198 ? 8.152 -9.272 13.576 1.00 63.19 198 TYR A CA 1
ATOM 1566 C C . TYR A 1 198 ? 7.515 -10.126 14.674 1.00 63.19 198 TYR A C 1
ATOM 1568 O O . TYR A 1 198 ? 6.964 -11.204 14.357 1.00 63.19 198 TYR A O 1
#

pLDDT: mean 83.43, std 12.1, range [37.81, 96.75]

Foldseek 3Di:
DVVVVVVLVVLLVLLVVLLVLLVQCLVCLVVVHDRPDDLVVSLVSLVVSLVVLVVDPDPDDLSSLLSNLSSLLSLLSSLLSVLVSLVPDPDDPVSVVVNVVSVVSNLVSLLVLVVSLCVVLVPDDDLVVLVVDDPSSLVSSLSSVLSSLVSPDDPPSCSDDPVRLVSSLVSLVSSCVPDVCSVVSNVSSVVSCVVVVD

Sequence (198 aa):
MDWLKASLLMLDRVVALASGHALEHLNALQRNIQPNESYDLIEEHVSACIKMLLDNPQPSTWLHCDAIALGFCSNLLLQQEQLYHLARLPYSNLYHVQKEKVELTLMFGRRMAWDMVRAALGSVDSKEEVARLPFAALCCVLRAAIAVLETCRLPGDEVVSKEEVKKLQRVVSWFAARWGVGQQFETKLADIMRNLGY

Organism: NCBI:txid749634